Protein AF-A0A401GW29-F1 (afdb_monomer)

Solvent-accessible surface area (backbone atoms only — not comparable to full-atom values): 11203 Å² total; per-residue (Å²): 142,53,75,43,59,52,38,26,53,54,27,47,52,50,53,45,52,54,47,52,60,50,41,73,49,31,46,46,58,72,78,42,86,79,42,74,65,54,52,48,57,45,40,57,53,47,31,50,64,68,69,45,58,66,68,59,58,49,48,56,53,49,39,53,47,42,23,52,52,14,33,56,63,52,34,75,71,70,42,73,64,29,50,59,32,34,42,50,33,44,52,33,50,52,51,33,51,46,40,40,62,74,36,33,51,57,20,44,39,43,44,52,63,50,51,85,100,69,55,46,75,64,52,27,54,50,24,47,45,50,26,36,52,37,48,53,53,34,47,53,32,50,52,49,31,54,52,32,60,50,49,47,56,50,49,50,54,51,51,56,58,49,49,57,49,51,56,57,47,51,55,47,53,60,69,69,52,74,77,81,73,84,79,72,93,75,85,77,82,82,84,85,86,89,79,90,86,80,90,83,92,134

Mean predicted aligned error: 9.37 Å

Sequence (202 aa):
MGYRQAAVLAADCFCLGVLFICFNVDYRVLFTPLTDDVVRDGFEFYKTFYNAPSGIKALLHAVMGVGALGLLGKLGKWDESAMFFDGSSLVAWVCAIAVYLTVGVPATRTVADPVPDVDTRADQVEALRVLSAGNVIAVVLLGAILVLQAGEEYARRVEEGMRAKLEAESAKLEAEVPPAGGEGEEKADAPTEESAEDKKDK

Organism: NCBI:txid139825

pLDDT: mean 87.89, std 18.6, range [34.0, 98.69]

Structure (mmCIF, N/CA/C/O backbone):
data_AF-A0A401GW29-F1
#
_entry.id   AF-A0A401GW29-F1
#
loop_
_atom_site.group_PDB
_atom_site.id
_atom_site.type_symbol
_atom_site.label_atom_id
_atom_site.label_alt_id
_atom_site.label_comp_id
_atom_site.label_asym_id
_atom_site.label_entity_id
_atom_site.label_seq_id
_atom_site.pdbx_PDB_ins_code
_atom_site.Cartn_x
_atom_site.Cartn_y
_atom_site.Cartn_z
_atom_site.occupancy
_atom_site.B_iso_or_equiv
_atom_site.auth_seq_id
_atom_site.auth_comp_id
_atom_site.auth_asym_id
_atom_site.auth_atom_id
_atom_site.pdbx_PDB_model_num
ATOM 1 N N . MET A 1 1 ? -15.062 6.843 16.598 1.00 61.88 1 MET A N 1
ATOM 2 C CA . MET A 1 1 ? -13.996 7.368 15.716 1.00 61.88 1 MET A CA 1
ATOM 3 C C . MET A 1 1 ? -12.957 8.135 16.526 1.00 61.88 1 MET A C 1
ATOM 5 O O . MET A 1 1 ? -13.279 9.190 17.054 1.00 61.88 1 MET A O 1
ATOM 9 N N . GLY A 1 2 ? -11.733 7.616 16.656 1.00 84.69 2 GLY A N 1
ATOM 10 C CA . GLY A 1 2 ? -10.612 8.316 17.308 1.00 84.69 2 GLY A CA 1
ATOM 11 C C . GLY A 1 2 ? -9.429 8.520 16.356 1.00 84.69 2 GLY A C 1
ATOM 12 O O . GLY A 1 2 ? -9.340 7.835 15.338 1.00 84.69 2 GLY A O 1
ATOM 13 N N . TYR A 1 3 ? -8.490 9.411 16.702 1.00 89.25 3 TYR A N 1
ATOM 14 C CA . TYR A 1 3 ? -7.346 9.778 15.844 1.00 89.25 3 TYR A CA 1
ATOM 15 C C . TYR A 1 3 ? -6.543 8.580 15.302 1.00 89.25 3 TYR A C 1
ATOM 17 O O . TYR A 1 3 ? -6.064 8.625 14.174 1.00 89.25 3 TYR A O 1
ATOM 25 N N . ARG A 1 4 ? -6.442 7.485 16.071 1.00 91.75 4 ARG A N 1
ATOM 26 C CA . ARG A 1 4 ? -5.747 6.252 15.658 1.00 91.75 4 ARG A CA 1
ATOM 27 C C . ARG A 1 4 ? -6.410 5.585 14.446 1.00 91.75 4 ARG A C 1
ATOM 29 O O . ARG A 1 4 ? -5.721 5.228 13.503 1.00 91.75 4 ARG A O 1
ATOM 36 N N . GLN A 1 5 ? -7.741 5.484 14.435 1.00 92.81 5 GLN A N 1
ATOM 37 C CA . GLN A 1 5 ? -8.505 4.907 13.319 1.00 92.81 5 GLN A CA 1
ATOM 38 C C . GLN A 1 5 ? -8.439 5.802 12.073 1.00 92.81 5 GLN A C 1
ATOM 40 O O . GLN A 1 5 ? -8.297 5.301 10.963 1.00 92.81 5 GLN A O 1
ATOM 45 N N . ALA A 1 6 ? -8.456 7.128 12.255 1.00 94.06 6 ALA A N 1
ATOM 46 C CA . ALA A 1 6 ? -8.246 8.071 11.158 1.00 94.06 6 ALA A CA 1
ATOM 47 C C . ALA A 1 6 ? -6.845 7.930 10.531 1.00 94.06 6 ALA A C 1
ATOM 49 O O . ALA A 1 6 ? -6.725 7.976 9.311 1.00 94.06 6 ALA A O 1
ATOM 50 N N . ALA A 1 7 ? -5.802 7.702 11.341 1.00 95.69 7 ALA A N 1
ATOM 51 C CA . ALA A 1 7 ? -4.446 7.451 10.849 1.00 95.69 7 ALA A CA 1
ATOM 52 C C . ALA A 1 7 ? -4.342 6.149 10.032 1.00 95.69 7 ALA A C 1
ATOM 54 O O . ALA A 1 7 ? -3.725 6.161 8.970 1.00 95.69 7 ALA A O 1
ATOM 55 N N . VAL A 1 8 ? -4.989 5.063 10.483 1.00 96.50 8 VAL A N 1
ATOM 56 C CA . VAL A 1 8 ? -5.073 3.797 9.726 1.00 96.50 8 VAL A CA 1
ATOM 57 C C . VAL A 1 8 ? -5.769 4.018 8.385 1.00 96.50 8 VAL A C 1
ATOM 59 O O . VAL A 1 8 ? -5.171 3.762 7.347 1.00 96.50 8 VAL A O 1
ATOM 62 N N . LEU A 1 9 ? -6.993 4.558 8.392 1.00 96.94 9 LEU A N 1
ATOM 63 C CA . LEU A 1 9 ? -7.781 4.764 7.172 1.00 96.94 9 LEU A CA 1
ATOM 64 C C . LEU A 1 9 ? -7.096 5.718 6.181 1.00 96.94 9 LEU A C 1
ATOM 66 O O . LEU A 1 9 ? -7.136 5.480 4.979 1.00 96.94 9 LEU A O 1
ATOM 70 N N . ALA A 1 10 ? -6.445 6.783 6.659 1.00 97.44 10 ALA A N 1
ATOM 71 C CA . ALA A 1 10 ? -5.720 7.709 5.791 1.00 97.44 10 ALA A CA 1
ATOM 72 C C . ALA A 1 10 ? -4.483 7.059 5.147 1.00 97.44 10 ALA A C 1
ATOM 74 O O . ALA A 1 10 ? -4.244 7.254 3.955 1.00 97.44 10 ALA A O 1
ATOM 75 N N . ALA A 1 11 ? -3.712 6.279 5.913 1.00 98.06 11 ALA A N 1
ATOM 76 C CA . ALA A 1 11 ? -2.534 5.586 5.403 1.00 98.06 11 ALA A CA 1
ATOM 77 C C . ALA A 1 11 ? -2.898 4.458 4.425 1.00 98.06 11 ALA A C 1
ATOM 79 O O . ALA A 1 11 ? -2.266 4.332 3.375 1.00 98.06 11 ALA A O 1
ATOM 80 N N . ASP A 1 12 ? -3.929 3.678 4.746 1.00 98.06 12 ASP A N 1
ATOM 81 C CA . ASP A 1 12 ? -4.409 2.567 3.926 1.00 98.06 12 ASP A CA 1
ATOM 82 C C . ASP A 1 12 ? -4.989 3.058 2.589 1.00 98.06 12 ASP A C 1
ATOM 84 O O . ASP A 1 12 ? -4.506 2.663 1.527 1.00 98.06 12 ASP A O 1
ATOM 88 N N . CYS A 1 13 ? -5.896 4.045 2.617 1.00 98.12 13 CYS A N 1
ATOM 89 C CA . CYS A 1 13 ? -6.425 4.682 1.406 1.00 98.12 13 CYS A CA 1
ATOM 90 C C . CYS A 1 13 ? -5.331 5.334 0.544 1.00 98.12 13 CYS A C 1
ATOM 92 O O . CYS A 1 13 ? -5.424 5.305 -0.683 1.00 98.12 13 CYS A O 1
ATOM 94 N N . PHE A 1 14 ? -4.288 5.912 1.150 1.00 98.31 14 PHE A N 1
ATOM 95 C CA . PHE A 1 14 ? -3.147 6.450 0.404 1.00 98.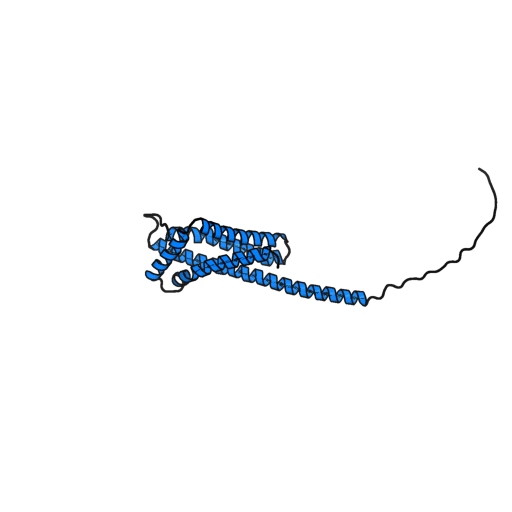31 14 PHE A CA 1
ATOM 96 C C . PHE A 1 14 ? -2.355 5.336 -0.298 1.00 98.31 14 PHE A C 1
ATOM 98 O O . PHE A 1 14 ? -2.061 5.451 -1.488 1.00 98.31 14 PHE A O 1
ATOM 105 N N . CYS A 1 15 ? -2.050 4.240 0.404 1.00 98.00 15 CYS A N 1
ATOM 106 C CA . CYS A 1 15 ? -1.332 3.101 -0.169 1.00 98.00 15 CYS A CA 1
ATOM 107 C C . CYS A 1 15 ? -2.147 2.419 -1.282 1.00 98.00 15 CYS A C 1
ATOM 109 O O . CYS A 1 15 ? -1.608 2.148 -2.354 1.00 98.00 15 CYS A O 1
ATOM 111 N N . LEU A 1 16 ? -3.456 2.233 -1.082 1.00 98.31 16 LEU A N 1
ATOM 112 C CA . LEU A 1 16 ? -4.383 1.769 -2.118 1.00 98.31 16 LEU A CA 1
ATOM 113 C C . LEU A 1 16 ? -4.451 2.727 -3.313 1.00 98.31 16 LEU A C 1
ATOM 115 O O . LEU A 1 16 ? -4.483 2.264 -4.448 1.00 98.31 16 LEU A O 1
ATOM 119 N N . GLY A 1 17 ? -4.410 4.043 -3.092 1.00 98.06 17 GLY A N 1
ATOM 120 C CA . GLY A 1 17 ? -4.340 5.038 -4.165 1.00 98.06 17 GLY A CA 1
ATOM 121 C C . GLY A 1 17 ? -3.073 4.907 -5.018 1.00 98.06 17 GLY A C 1
ATOM 122 O O . GLY A 1 17 ? -3.151 4.946 -6.245 1.00 98.06 17 GLY A O 1
ATOM 123 N N . VAL A 1 18 ? -1.914 4.680 -4.391 1.00 97.00 18 VAL A N 1
ATOM 124 C CA . VAL A 1 18 ? -0.649 4.413 -5.102 1.00 97.00 18 VAL A CA 1
ATOM 125 C C . VAL A 1 18 ? -0.730 3.102 -5.888 1.00 97.00 18 VAL A C 1
ATOM 127 O O . VAL A 1 18 ? -0.408 3.082 -7.075 1.00 97.00 18 VAL A O 1
ATOM 130 N N . LEU A 1 19 ? -1.221 2.023 -5.271 1.00 97.94 19 LEU A N 1
ATOM 131 C CA . LEU A 1 19 ? -1.386 0.731 -5.945 1.00 97.94 19 LEU A CA 1
ATOM 132 C C . LEU A 1 19 ? -2.425 0.778 -7.076 1.00 97.94 19 LEU A C 1
ATOM 134 O O . LEU A 1 19 ? -2.261 0.087 -8.075 1.00 97.94 19 LEU A O 1
ATOM 138 N N . PHE A 1 20 ? -3.457 1.619 -6.978 1.00 97.75 20 PHE A N 1
ATOM 139 C CA . PHE A 1 20 ? -4.424 1.837 -8.055 1.00 97.75 20 PHE A CA 1
ATOM 140 C C . PHE A 1 20 ? -3.787 2.519 -9.276 1.00 97.75 20 PHE A C 1
ATOM 142 O O . PHE A 1 20 ? -4.124 2.189 -10.415 1.00 97.75 20 PHE A O 1
ATOM 149 N N . ILE A 1 21 ? -2.813 3.414 -9.073 1.00 96.81 21 ILE A N 1
ATOM 150 C CA . ILE A 1 21 ? -2.015 3.973 -10.176 1.00 96.81 21 ILE A CA 1
ATOM 151 C C . ILE A 1 21 ? -1.195 2.855 -10.841 1.00 96.81 21 ILE A C 1
ATOM 153 O O . ILE A 1 21 ? -1.249 2.724 -12.062 1.00 96.81 21 ILE A O 1
ATOM 157 N N . CYS A 1 22 ? -0.523 1.995 -10.063 1.00 97.38 22 CYS A N 1
ATOM 158 C CA . CYS A 1 22 ? 0.177 0.813 -10.591 1.00 97.38 22 CYS A CA 1
ATOM 159 C C . CYS A 1 22 ? -0.762 -0.138 -11.352 1.00 97.38 22 CYS A C 1
ATOM 161 O O . CYS A 1 22 ? -0.424 -0.609 -12.439 1.00 97.38 22 CYS A O 1
ATOM 163 N N . PHE A 1 23 ? -1.983 -0.344 -10.847 1.00 97.56 23 PHE A N 1
ATOM 164 C CA . PHE A 1 23 ? -2.970 -1.256 -11.426 1.00 97.56 23 PHE A CA 1
ATOM 165 C C . PHE A 1 23 ? -3.342 -0.925 -12.880 1.00 97.56 23 PHE A C 1
ATOM 167 O O . PHE A 1 23 ? -3.625 -1.832 -13.658 1.00 97.56 23 PHE A O 1
ATOM 174 N N . ASN A 1 24 ? -3.276 0.348 -13.287 1.00 96.06 24 ASN A N 1
ATOM 175 C CA . ASN A 1 24 ? -3.526 0.755 -14.67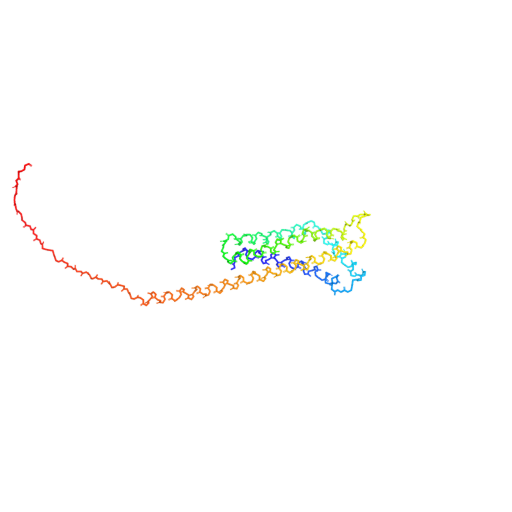8 1.00 96.06 24 ASN A CA 1
ATOM 176 C C . ASN A 1 24 ? -2.513 0.144 -15.671 1.00 96.06 24 ASN A C 1
ATOM 178 O O . ASN A 1 24 ? -2.844 -0.085 -16.835 1.00 96.06 24 ASN A O 1
ATOM 182 N N . VAL A 1 25 ? -1.295 -0.150 -15.208 1.00 96.81 25 VAL A N 1
ATOM 183 C CA . VAL A 1 25 ? -0.245 -0.841 -15.970 1.00 96.81 25 VAL A CA 1
ATOM 184 C C . VAL A 1 25 ? -0.295 -2.345 -15.701 1.00 96.81 25 VAL A C 1
ATOM 186 O O . VAL A 1 25 ? -0.352 -3.138 -16.643 1.00 96.81 25 VAL A O 1
ATOM 189 N N . ASP A 1 26 ? -0.360 -2.741 -14.427 1.00 98.12 26 ASP A N 1
ATOM 190 C CA . ASP A 1 26 ? -0.355 -4.145 -13.995 1.00 98.12 26 ASP A CA 1
ATOM 191 C C . ASP A 1 26 ? -1.512 -4.951 -14.598 1.00 98.12 26 ASP A C 1
ATOM 193 O O . ASP A 1 26 ? -1.338 -6.117 -14.952 1.00 98.12 26 ASP A O 1
ATOM 197 N N . TYR A 1 27 ? -2.680 -4.329 -14.792 1.00 97.88 27 TYR A N 1
ATOM 198 C CA . TYR A 1 27 ? -3.818 -4.978 -15.435 1.00 97.88 27 TYR A CA 1
ATOM 199 C C . TYR A 1 27 ? -3.480 -5.470 -16.850 1.00 97.88 27 TYR A C 1
ATOM 201 O O . TYR A 1 27 ? -3.825 -6.595 -17.215 1.00 97.88 27 TYR A O 1
ATOM 209 N N . ARG A 1 28 ? -2.759 -4.659 -17.640 1.00 97.94 28 ARG A N 1
ATOM 210 C CA . ARG A 1 28 ? -2.338 -5.031 -19.001 1.00 97.94 28 ARG A CA 1
ATOM 211 C C . ARG A 1 28 ? -1.301 -6.156 -18.966 1.00 97.94 28 ARG A C 1
ATOM 213 O O . ARG A 1 28 ? -1.405 -7.088 -19.759 1.00 97.94 28 ARG A O 1
ATOM 220 N N . VAL A 1 29 ? -0.360 -6.102 -18.023 1.00 98.06 29 VAL A N 1
ATOM 221 C CA . VAL A 1 29 ? 0.696 -7.116 -17.828 1.00 98.06 29 VAL A CA 1
ATOM 222 C C . VAL A 1 29 ? 0.133 -8.486 -17.422 1.00 98.06 29 VAL A C 1
ATOM 224 O O . VAL A 1 29 ? 0.659 -9.517 -17.846 1.00 98.06 29 VAL A O 1
ATOM 227 N N . LEU A 1 30 ? -0.915 -8.515 -16.592 1.00 97.94 30 LEU A N 1
ATOM 228 C CA . LEU A 1 30 ? -1.448 -9.747 -15.998 1.00 97.94 30 LEU A CA 1
ATOM 229 C C . LEU A 1 30 ? -2.648 -10.344 -16.740 1.00 97.94 30 LEU A C 1
ATOM 231 O O . LEU A 1 30 ? -2.739 -11.567 -16.849 1.00 97.94 30 LEU A O 1
ATOM 235 N N . PHE A 1 31 ? -3.578 -9.508 -17.211 1.00 97.75 31 PHE A N 1
ATOM 236 C CA . PHE A 1 31 ? -4.910 -9.942 -17.658 1.00 97.75 31 PHE A CA 1
ATOM 237 C C . PHE A 1 31 ? -5.183 -9.686 -19.147 1.00 97.75 31 PHE A C 1
ATOM 239 O O . PHE A 1 31 ? -6.289 -9.946 -19.621 1.00 97.75 31 PHE A O 1
ATOM 246 N N . THR A 1 32 ? -4.191 -9.209 -19.902 1.00 97.00 32 THR A N 1
ATOM 247 C CA . THR A 1 32 ? -4.278 -9.039 -21.362 1.00 97.00 32 THR A CA 1
ATOM 248 C C . THR A 1 32 ? -3.111 -9.749 -22.062 1.00 97.00 32 THR A C 1
ATOM 250 O O . THR A 1 32 ? -2.149 -10.128 -21.390 1.00 97.00 32 THR A O 1
ATOM 253 N N . PRO A 1 33 ? -3.164 -9.986 -23.388 1.00 97.38 33 PRO A N 1
ATOM 254 C CA . PRO A 1 33 ? -2.044 -10.579 -24.114 1.00 97.38 33 PRO A CA 1
ATOM 255 C C . PRO A 1 33 ? -0.759 -9.763 -23.928 1.00 97.38 33 PRO A C 1
ATOM 257 O O . PRO A 1 33 ? -0.721 -8.571 -24.229 1.00 97.38 33 PRO A O 1
ATOM 260 N N . LEU A 1 34 ? 0.297 -10.417 -23.440 1.00 96.81 34 LEU A N 1
ATOM 261 C CA . LEU A 1 34 ? 1.569 -9.771 -23.135 1.00 96.81 34 LEU A CA 1
ATOM 262 C C . LEU A 1 34 ? 2.350 -9.490 -24.427 1.00 96.81 34 LEU A C 1
ATOM 264 O O . LEU A 1 34 ? 3.068 -10.351 -24.930 1.00 96.81 34 LEU A O 1
ATOM 268 N N . THR A 1 35 ? 2.173 -8.289 -24.977 1.00 97.81 35 THR A N 1
ATOM 269 C CA . THR A 1 35 ? 2.895 -7.799 -26.159 1.00 97.81 35 THR A CA 1
ATOM 270 C C . THR A 1 35 ? 4.148 -7.010 -25.774 1.00 97.81 35 THR A C 1
ATOM 272 O O . THR A 1 35 ? 4.258 -6.505 -24.655 1.00 97.81 35 THR A O 1
ATOM 275 N N . ASP A 1 36 ? 5.073 -6.837 -26.723 1.00 97.25 36 ASP A N 1
ATOM 276 C CA . ASP A 1 36 ? 6.291 -6.038 -26.518 1.00 97.25 36 ASP A CA 1
ATOM 277 C C . ASP A 1 36 ? 5.991 -4.581 -26.122 1.00 97.25 36 ASP A C 1
ATOM 279 O O . ASP A 1 36 ? 6.717 -4.004 -25.311 1.00 97.25 36 ASP A O 1
ATOM 283 N N . ASP A 1 37 ? 4.892 -4.007 -26.627 1.00 97.50 37 ASP A N 1
ATOM 284 C CA . ASP A 1 37 ? 4.398 -2.692 -26.202 1.00 97.50 37 ASP A CA 1
ATOM 285 C C . ASP A 1 37 ? 4.003 -2.681 -24.719 1.00 97.50 37 ASP A C 1
ATOM 287 O O . ASP A 1 37 ? 4.441 -1.805 -23.982 1.00 97.50 37 ASP A O 1
ATOM 291 N N . VAL A 1 38 ? 3.229 -3.671 -24.251 1.00 97.88 38 VAL A N 1
ATOM 292 C CA . VAL A 1 38 ? 2.834 -3.781 -22.831 1.00 97.88 38 VAL A CA 1
ATOM 293 C C . VAL A 1 38 ? 4.064 -3.941 -21.931 1.00 97.88 38 VAL A C 1
ATOM 295 O O . VAL A 1 38 ? 4.133 -3.328 -20.866 1.00 97.88 38 VAL A O 1
ATOM 298 N N . VAL A 1 39 ? 5.056 -4.723 -22.368 1.00 98.06 39 VAL A N 1
ATOM 299 C CA . VAL A 1 39 ? 6.331 -4.887 -21.656 1.00 98.06 39 VAL A CA 1
ATOM 300 C C . VAL A 1 39 ? 7.114 -3.572 -21.598 1.00 98.06 39 VAL A C 1
ATOM 302 O O . VAL A 1 39 ? 7.609 -3.212 -20.529 1.00 98.06 39 VAL A O 1
ATOM 305 N N . ARG A 1 40 ? 7.232 -2.839 -22.716 1.00 97.56 40 ARG A N 1
ATOM 306 C CA . ARG A 1 40 ? 7.912 -1.532 -22.759 1.00 97.5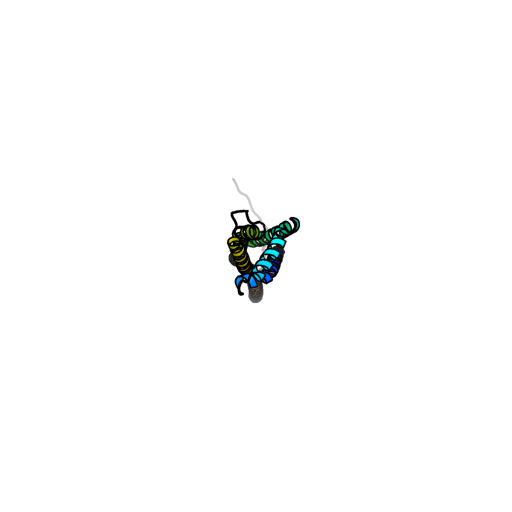6 40 ARG A CA 1
ATOM 307 C C . ARG A 1 40 ? 7.226 -0.536 -21.826 1.00 97.56 40 ARG A C 1
ATOM 309 O O . ARG A 1 40 ? 7.904 0.031 -20.971 1.00 97.56 40 ARG A O 1
ATOM 316 N N . ASP A 1 41 ? 5.911 -0.370 -21.964 1.00 97.00 41 ASP A N 1
ATOM 317 C CA . ASP A 1 41 ? 5.109 0.554 -21.156 1.00 97.00 41 ASP A CA 1
ATOM 318 C C . ASP A 1 41 ? 5.297 0.256 -19.650 1.00 97.00 41 ASP A C 1
ATOM 320 O O . ASP A 1 41 ? 5.519 1.165 -18.847 1.00 97.00 41 ASP A O 1
ATOM 324 N N . GLY A 1 42 ? 5.297 -1.029 -19.269 1.00 97.25 42 GLY A N 1
ATOM 325 C CA . GLY A 1 42 ? 5.558 -1.472 -17.897 1.00 97.25 42 GLY A CA 1
ATOM 326 C C . GLY A 1 42 ? 6.969 -1.152 -17.397 1.00 97.25 42 GLY A C 1
ATOM 327 O O . GLY A 1 42 ? 7.136 -0.679 -16.271 1.00 97.25 42 GLY A O 1
ATOM 328 N N . PHE A 1 43 ? 7.995 -1.356 -18.226 1.00 97.75 43 PHE A N 1
ATOM 329 C CA . PHE A 1 43 ? 9.381 -1.051 -17.857 1.00 97.75 43 PHE A CA 1
ATOM 330 C C . PHE A 1 43 ? 9.607 0.456 -17.681 1.00 97.75 43 PHE A C 1
ATOM 332 O O . PHE A 1 43 ? 10.292 0.858 -16.741 1.00 97.75 43 PHE A O 1
ATOM 339 N N . GLU A 1 44 ? 9.039 1.297 -18.548 1.00 96.50 44 GLU A N 1
ATOM 340 C CA . GLU A 1 44 ? 9.136 2.761 -18.447 1.00 96.50 44 GLU A CA 1
ATOM 341 C C . GLU A 1 44 ? 8.427 3.291 -17.190 1.00 96.50 44 GLU A C 1
ATOM 343 O O . GLU A 1 44 ? 8.986 4.112 -16.449 1.00 96.50 44 GLU A O 1
ATOM 348 N N . PHE A 1 45 ? 7.243 2.755 -16.885 1.00 96.94 45 PHE A N 1
ATOM 349 C CA . PHE A 1 45 ? 6.495 3.081 -15.673 1.00 96.94 45 PHE A CA 1
ATOM 350 C C . PHE A 1 45 ? 7.286 2.741 -14.399 1.00 96.94 45 PHE A C 1
ATOM 352 O O . PHE A 1 45 ? 7.538 3.618 -13.567 1.00 96.94 45 PHE A O 1
ATOM 359 N N . TYR A 1 46 ? 7.762 1.500 -14.256 1.00 96.88 46 TYR A N 1
ATOM 360 C CA . TYR A 1 46 ? 8.477 1.090 -13.043 1.00 96.88 46 TYR A CA 1
ATOM 361 C C . TYR A 1 46 ? 9.877 1.699 -12.916 1.00 96.88 46 TYR A C 1
ATOM 363 O O . TYR A 1 46 ? 10.297 2.024 -11.802 1.00 96.88 46 TYR A O 1
ATOM 371 N N . LYS A 1 47 ? 10.563 1.991 -14.030 1.00 96.06 47 LYS A N 1
ATOM 372 C CA . LYS A 1 47 ? 11.788 2.812 -14.017 1.00 96.06 47 LYS A CA 1
ATOM 373 C C . LYS A 1 47 ? 11.541 4.217 -13.486 1.00 96.06 47 LYS A C 1
ATOM 375 O O . LYS A 1 47 ? 12.408 4.747 -12.795 1.00 96.06 47 LYS A O 1
ATOM 380 N N . THR A 1 48 ? 10.377 4.806 -13.748 1.00 93.62 48 THR A N 1
ATOM 381 C CA . THR A 1 48 ? 10.019 6.125 -13.205 1.00 93.62 48 THR A CA 1
ATOM 382 C C . THR A 1 48 ? 9.896 6.078 -11.677 1.00 93.62 48 THR A C 1
ATOM 384 O O . THR A 1 48 ? 10.484 6.911 -10.988 1.00 93.62 48 THR A O 1
ATOM 387 N N . PHE A 1 49 ? 9.238 5.055 -11.118 1.00 88.81 49 PHE A N 1
ATOM 388 C CA . PHE A 1 49 ? 9.168 4.851 -9.662 1.00 88.81 49 PHE A CA 1
ATOM 389 C C . PHE A 1 49 ? 10.538 4.542 -9.031 1.00 88.81 49 PHE A C 1
ATOM 391 O O . PHE A 1 49 ? 10.900 5.130 -8.001 1.00 88.81 49 PHE A O 1
ATOM 398 N N . TYR A 1 50 ? 11.336 3.671 -9.656 1.00 94.38 50 TYR A N 1
ATOM 399 C CA . TYR A 1 50 ? 12.676 3.317 -9.175 1.00 94.38 50 TYR A CA 1
ATOM 400 C C . TYR A 1 50 ? 13.621 4.523 -9.153 1.00 94.38 50 TYR A C 1
ATOM 402 O O . TYR A 1 50 ? 14.291 4.753 -8.148 1.00 94.38 50 TYR A O 1
ATOM 410 N N . ASN A 1 51 ? 13.597 5.367 -10.186 1.00 95.25 51 ASN A N 1
ATOM 411 C CA . ASN A 1 51 ? 14.459 6.549 -10.289 1.00 95.25 51 ASN A CA 1
ATOM 412 C C . ASN A 1 51 ? 13.885 7.816 -9.622 1.00 95.25 51 ASN A C 1
ATOM 414 O O . ASN A 1 51 ? 14.559 8.843 -9.575 1.00 95.25 51 ASN A O 1
ATOM 418 N N . ALA A 1 52 ? 12.668 7.762 -9.065 1.00 93.75 52 ALA A N 1
ATOM 419 C CA . ALA A 1 52 ? 12.063 8.892 -8.358 1.00 93.75 52 ALA A CA 1
ATOM 420 C C . ALA A 1 52 ? 12.958 9.417 -7.206 1.00 93.75 52 ALA A C 1
ATOM 422 O O . ALA A 1 52 ? 13.568 8.601 -6.502 1.00 93.75 52 ALA A O 1
ATOM 423 N N . PRO A 1 53 ? 12.993 10.740 -6.937 1.00 95.75 53 PRO A N 1
ATOM 424 C CA . PRO A 1 53 ? 13.774 11.316 -5.843 1.00 95.75 53 PRO A CA 1
ATOM 425 C C . PRO A 1 53 ? 13.535 10.627 -4.494 1.00 95.75 53 PRO A C 1
ATOM 427 O O . PRO A 1 53 ? 12.411 10.235 -4.167 1.00 95.75 53 PRO A O 1
ATOM 430 N N . SER A 1 54 ? 14.585 10.523 -3.675 1.00 93.38 54 SER A N 1
ATOM 431 C CA . SER A 1 54 ? 14.546 9.830 -2.376 1.00 93.38 54 SER A CA 1
ATOM 432 C C . SER A 1 54 ? 13.461 10.359 -1.432 1.00 93.38 54 SER A C 1
ATOM 434 O O . SER A 1 54 ? 12.885 9.574 -0.685 1.00 93.38 54 SER A O 1
ATOM 436 N N . GLY A 1 55 ? 13.109 11.647 -1.517 1.00 95.19 55 GLY A N 1
ATOM 437 C CA . GLY A 1 55 ? 11.999 12.240 -0.763 1.00 95.19 55 GLY A CA 1
ATOM 438 C C . GLY A 1 55 ? 10.635 11.591 -1.040 1.00 95.19 55 GLY A C 1
ATOM 439 O O . GLY A 1 55 ? 9.856 11.409 -0.109 1.00 95.19 55 GLY A O 1
ATOM 440 N N . ILE A 1 56 ? 10.361 11.161 -2.280 1.00 93.56 56 ILE A N 1
ATOM 441 C CA . ILE A 1 56 ? 9.115 10.449 -2.622 1.00 93.56 56 ILE A CA 1
ATOM 442 C C . ILE A 1 56 ? 9.120 9.060 -1.979 1.00 93.56 56 ILE A C 1
ATOM 444 O O . ILE A 1 56 ? 8.149 8.668 -1.339 1.00 93.56 56 ILE A O 1
ATOM 448 N N . LYS A 1 57 ? 10.243 8.336 -2.071 1.00 92.62 57 LYS A N 1
ATOM 449 C CA . LYS A 1 57 ? 10.407 7.027 -1.421 1.00 92.62 57 LYS A CA 1
ATOM 450 C C . LYS A 1 57 ? 10.252 7.137 0.099 1.00 92.62 57 LYS A C 1
ATOM 452 O O . LYS A 1 57 ? 9.538 6.331 0.690 1.00 92.62 57 LYS A O 1
ATOM 457 N N . ALA A 1 58 ? 10.864 8.146 0.718 1.00 95.50 58 ALA A N 1
ATOM 458 C CA . ALA A 1 58 ? 10.751 8.411 2.149 1.00 95.50 58 ALA A CA 1
ATOM 459 C C . ALA A 1 58 ? 9.307 8.732 2.568 1.00 95.50 58 ALA A C 1
ATOM 461 O O . ALA A 1 58 ? 8.847 8.201 3.575 1.00 95.50 58 ALA A O 1
ATOM 462 N N . LEU A 1 59 ? 8.571 9.525 1.778 1.00 95.88 59 LEU A N 1
ATOM 463 C CA . LEU A 1 59 ? 7.153 9.809 2.015 1.00 95.88 59 LEU A CA 1
ATOM 464 C C . LEU A 1 59 ? 6.300 8.532 2.000 1.00 95.88 59 LEU A C 1
ATOM 466 O O . LEU A 1 59 ? 5.526 8.320 2.929 1.00 95.88 59 LEU A O 1
ATOM 470 N N . LEU A 1 60 ? 6.467 7.666 0.991 1.00 94.19 60 LEU A N 1
ATOM 471 C CA . LEU A 1 60 ? 5.736 6.393 0.903 1.00 94.19 60 LEU A CA 1
ATOM 472 C C . LEU A 1 60 ? 5.960 5.536 2.162 1.00 94.19 60 LEU A C 1
ATOM 474 O O . LEU A 1 60 ? 5.000 5.127 2.813 1.00 94.19 60 LEU A O 1
ATOM 478 N N . HIS A 1 61 ? 7.221 5.346 2.564 1.00 95.69 61 HIS A N 1
ATOM 479 C CA . HIS A 1 61 ? 7.565 4.572 3.762 1.00 95.69 61 HIS A CA 1
ATOM 480 C C . HIS A 1 61 ? 7.080 5.236 5.061 1.00 95.69 61 HIS A C 1
ATOM 482 O O . HIS A 1 61 ? 6.676 4.539 5.990 1.00 95.69 61 HIS A O 1
ATOM 488 N N . ALA A 1 62 ? 7.076 6.571 5.138 1.00 97.44 62 ALA A N 1
ATOM 489 C CA . ALA A 1 62 ? 6.551 7.296 6.292 1.00 97.44 62 ALA A CA 1
ATOM 490 C C . ALA A 1 62 ? 5.040 7.074 6.457 1.00 97.44 62 ALA A C 1
ATOM 492 O O . ALA A 1 62 ? 4.588 6.795 7.567 1.00 97.44 62 ALA A O 1
ATOM 493 N N . VAL A 1 63 ? 4.263 7.116 5.367 1.00 97.81 63 VAL A N 1
ATOM 494 C CA . VAL A 1 63 ? 2.822 6.812 5.413 1.00 97.81 63 VAL A CA 1
ATOM 495 C C . VAL A 1 63 ? 2.580 5.342 5.775 1.00 97.81 63 VAL A C 1
ATOM 497 O O . VAL A 1 63 ? 1.731 5.060 6.621 1.00 97.81 63 VAL A O 1
ATOM 500 N N . MET A 1 64 ? 3.382 4.409 5.246 1.00 96.56 64 MET A N 1
ATOM 501 C CA . MET A 1 64 ? 3.328 2.999 5.660 1.00 96.56 64 MET A CA 1
ATOM 502 C C . MET A 1 64 ? 3.618 2.819 7.166 1.00 96.56 64 MET A C 1
ATOM 504 O O . MET A 1 64 ? 2.974 2.015 7.844 1.00 96.56 64 MET A O 1
ATOM 508 N N . GLY A 1 65 ? 4.547 3.605 7.718 1.00 96.88 65 GLY A N 1
ATOM 509 C CA . GLY A 1 65 ? 4.822 3.658 9.155 1.00 96.88 65 GLY A CA 1
ATOM 510 C C . GLY A 1 65 ? 3.647 4.204 9.975 1.00 96.88 65 GLY A C 1
ATOM 511 O O . GLY A 1 65 ? 3.326 3.647 11.024 1.00 96.88 65 GLY A O 1
ATOM 512 N N . VAL A 1 66 ? 2.960 5.244 9.489 1.00 97.25 66 VAL A N 1
ATOM 513 C CA . VAL A 1 66 ? 1.759 5.806 10.139 1.00 97.25 66 VAL A CA 1
ATOM 514 C C . VAL A 1 66 ? 0.629 4.776 10.219 1.00 97.25 66 VAL A C 1
ATOM 516 O O . VAL A 1 66 ? 0.016 4.652 11.279 1.00 97.25 66 VAL A O 1
ATOM 519 N N . GLY A 1 67 ? 0.385 3.999 9.158 1.00 96.12 67 GLY A N 1
ATOM 520 C CA . GLY A 1 67 ? -0.622 2.929 9.174 1.00 96.12 67 GLY A CA 1
ATOM 521 C C . GLY A 1 67 ? -0.306 1.836 10.201 1.00 96.12 67 GLY A C 1
ATOM 522 O O . GLY A 1 67 ? -1.153 1.508 11.035 1.00 96.12 67 GLY A O 1
ATOM 523 N N . ALA A 1 68 ? 0.944 1.358 10.230 1.00 95.69 68 ALA A N 1
ATOM 524 C CA . ALA A 1 68 ? 1.405 0.369 11.210 1.00 95.69 68 ALA A CA 1
ATOM 525 C C . ALA A 1 68 ? 1.278 0.870 12.663 1.00 95.69 68 ALA A C 1
ATOM 527 O O . ALA A 1 68 ? 0.748 0.166 13.523 1.00 95.69 68 ALA A O 1
ATOM 528 N N . LEU A 1 69 ? 1.725 2.101 12.942 1.00 95.81 69 LEU A N 1
ATOM 529 C CA . LEU A 1 69 ? 1.617 2.719 14.269 1.00 95.81 69 LEU A CA 1
ATOM 530 C C . LEU A 1 69 ? 0.160 2.989 14.669 1.00 95.81 69 LEU A C 1
ATOM 532 O O . LEU A 1 69 ? -0.178 2.883 15.848 1.00 95.81 69 LEU A O 1
ATOM 536 N N . GLY A 1 70 ? -0.709 3.300 13.703 1.00 94.94 70 GLY A N 1
ATOM 537 C CA . GLY A 1 70 ? -2.150 3.411 13.906 1.00 94.94 70 GLY A CA 1
ATOM 538 C C . GLY A 1 70 ? -2.751 2.099 14.412 1.00 94.94 70 GLY A C 1
ATOM 539 O O . GLY A 1 70 ? -3.372 2.094 15.475 1.00 94.94 70 GLY A O 1
ATOM 540 N N . LEU A 1 71 ? -2.500 0.991 13.705 1.00 94.69 71 LEU A N 1
ATOM 541 C CA . LEU A 1 71 ? -2.995 -0.348 14.055 1.00 94.69 71 LEU A CA 1
ATOM 542 C C . LEU A 1 71 ? -2.458 -0.826 15.412 1.00 94.69 71 LEU A C 1
ATOM 544 O O . LEU A 1 71 ? -3.243 -1.183 16.291 1.00 94.69 71 LEU A O 1
ATOM 548 N N . LEU A 1 72 ? -1.141 -0.734 15.639 1.00 93.94 72 LEU A N 1
ATOM 549 C CA . LEU A 1 72 ? -0.519 -1.040 16.938 1.00 93.94 72 LEU A CA 1
ATOM 550 C C . LEU A 1 72 ? -1.117 -0.195 18.072 1.00 93.94 72 LEU A C 1
ATOM 552 O O . LEU A 1 72 ? -1.391 -0.695 19.164 1.00 93.94 72 LEU A O 1
ATOM 556 N N . GLY A 1 73 ? -1.366 1.088 17.805 1.00 92.38 73 GLY A N 1
ATOM 557 C CA . GLY A 1 73 ? -1.998 1.993 18.751 1.00 92.38 73 GLY A CA 1
ATOM 558 C C . GLY A 1 73 ? -3.436 1.602 19.096 1.00 92.38 73 GLY A C 1
ATOM 559 O O . GLY A 1 73 ? -3.876 1.885 20.211 1.00 92.38 73 GLY A O 1
ATOM 560 N N . LYS A 1 74 ? -4.199 0.992 18.184 1.00 90.50 74 LYS A N 1
ATOM 561 C CA . LYS A 1 74 ? -5.560 0.518 18.486 1.00 90.50 74 LYS A CA 1
ATOM 562 C C . LYS A 1 74 ? -5.541 -0.800 19.264 1.00 90.50 74 LYS A C 1
ATOM 564 O O . LYS A 1 74 ? -6.221 -0.894 20.285 1.00 90.50 74 LYS A O 1
ATOM 569 N N . LEU A 1 75 ? -4.674 -1.736 18.867 1.00 88.69 75 LEU A N 1
ATOM 570 C CA . LEU A 1 75 ? -4.536 -3.061 19.484 1.00 88.69 75 LEU A CA 1
ATOM 571 C C . LEU A 1 75 ? -4.220 -3.007 20.991 1.00 88.69 75 LEU A C 1
ATOM 573 O O . LEU A 1 75 ? -4.625 -3.890 21.740 1.00 88.69 75 LEU A O 1
ATOM 577 N N . GLY A 1 76 ? -3.573 -1.936 21.465 1.00 83.25 76 GLY A N 1
ATOM 578 C CA . GLY A 1 76 ? -3.223 -1.738 22.878 1.00 83.25 76 GLY A CA 1
ATOM 579 C C . GLY A 1 76 ? -4.386 -1.711 23.886 1.00 83.25 76 GLY A C 1
ATOM 580 O O . GLY A 1 76 ? -4.118 -1.641 25.083 1.00 83.25 76 GLY A O 1
ATOM 581 N N . LYS A 1 77 ? -5.653 -1.765 23.450 1.00 77.94 77 LYS A N 1
ATOM 582 C CA . LYS A 1 77 ? -6.802 -1.999 24.342 1.00 77.94 77 LYS A CA 1
ATOM 583 C C . LYS A 1 77 ? -6.986 -3.462 24.758 1.00 77.94 77 LYS A C 1
ATOM 585 O O . LYS A 1 77 ? -7.542 -3.687 25.826 1.00 77.94 77 LYS A O 1
ATOM 590 N N . TRP A 1 78 ? -6.545 -4.421 23.936 1.00 83.75 78 TRP A N 1
ATOM 591 C CA . TRP A 1 78 ? -6.712 -5.868 24.156 1.00 83.75 78 TRP A CA 1
ATOM 592 C C . TRP A 1 78 ? -8.158 -6.347 24.404 1.00 83.75 78 TRP A C 1
ATOM 594 O O . TRP A 1 78 ? -8.361 -7.441 24.926 1.00 83.75 78 TRP A O 1
ATOM 604 N N . ASP A 1 79 ? -9.164 -5.557 24.014 1.00 86.75 79 ASP A N 1
ATOM 605 C CA . ASP A 1 79 ? -10.555 -6.013 23.989 1.00 86.75 79 ASP A CA 1
ATOM 606 C C . ASP A 1 79 ? -10.815 -6.942 22.786 1.00 86.75 79 ASP A C 1
ATOM 608 O O . ASP A 1 79 ? -10.026 -7.016 21.840 1.00 86.75 79 ASP A O 1
ATOM 612 N N . GLU A 1 80 ? -11.909 -7.702 22.843 1.00 86.69 80 GLU A N 1
ATOM 613 C CA . GLU A 1 80 ? -12.234 -8.732 21.846 1.00 86.69 80 GLU A CA 1
ATOM 614 C C . GLU A 1 80 ? -12.382 -8.140 20.430 1.00 86.69 80 GLU A C 1
ATOM 616 O O . GLU A 1 80 ? -11.896 -8.712 19.452 1.00 86.69 80 GLU A O 1
ATOM 621 N N . SER A 1 81 ? -12.947 -6.933 20.335 1.00 85.81 81 SER A N 1
ATOM 622 C CA . SER A 1 81 ? -13.082 -6.173 19.089 1.00 85.81 81 SER A CA 1
ATOM 623 C C . SER A 1 81 ? -11.715 -5.777 18.513 1.00 85.81 81 SER A C 1
ATOM 625 O O . SER A 1 81 ? -11.426 -6.062 17.349 1.00 85.81 81 SER A O 1
ATOM 627 N N . ALA A 1 82 ? -10.818 -5.214 19.330 1.00 86.38 82 ALA A N 1
ATOM 628 C CA . ALA A 1 82 ? -9.453 -4.890 18.924 1.00 86.38 82 ALA A CA 1
ATOM 629 C C . ALA A 1 82 ? -8.667 -6.143 18.497 1.00 86.38 82 ALA A C 1
ATOM 631 O O . ALA A 1 82 ? -7.929 -6.099 17.514 1.00 86.38 82 ALA A O 1
ATOM 632 N N . MET A 1 83 ? -8.841 -7.278 19.175 1.00 89.56 83 MET A N 1
ATOM 633 C CA . MET A 1 83 ? -8.174 -8.527 18.793 1.00 89.56 83 MET A CA 1
ATOM 634 C C . MET A 1 83 ? -8.657 -9.059 17.438 1.00 89.56 83 MET A C 1
ATOM 636 O O . MET A 1 83 ? -7.827 -9.428 16.605 1.00 89.56 83 MET A O 1
ATOM 640 N N . PHE A 1 84 ? -9.968 -9.068 17.177 1.00 91.88 84 PHE A N 1
ATOM 641 C CA . PHE A 1 84 ? -10.504 -9.594 15.919 1.00 91.88 84 PHE A CA 1
ATOM 642 C C . PHE A 1 84 ? -10.375 -8.625 14.739 1.00 91.88 84 PHE A C 1
ATOM 644 O O . PHE A 1 84 ? -9.953 -9.055 13.665 1.00 91.88 84 PHE A O 1
ATOM 651 N N . PHE A 1 85 ? -10.689 -7.338 14.902 1.00 94.25 85 PHE A N 1
ATOM 652 C CA . PHE A 1 85 ? -10.643 -6.371 13.801 1.00 94.25 85 PHE A CA 1
ATOM 653 C C . PHE A 1 85 ? -9.246 -5.773 13.612 1.00 94.25 85 PHE A C 1
ATOM 655 O O . PHE A 1 85 ? -8.671 -5.899 12.527 1.00 94.25 85 PHE A O 1
ATOM 662 N N . ASP A 1 86 ? -8.661 -5.168 14.650 1.00 94.31 86 ASP A N 1
ATOM 663 C CA . ASP A 1 86 ? -7.343 -4.525 14.549 1.00 94.31 86 ASP A CA 1
ATOM 664 C C . ASP A 1 86 ? -6.190 -5.533 14.517 1.00 94.31 86 ASP A C 1
ATOM 666 O O . ASP A 1 86 ? -5.226 -5.322 13.783 1.00 94.31 86 ASP A O 1
ATOM 670 N N . GLY A 1 87 ? -6.299 -6.657 15.231 1.00 94.06 87 GLY A N 1
ATOM 671 C CA . GLY A 1 87 ? -5.319 -7.745 15.182 1.00 94.06 87 GLY A CA 1
ATOM 672 C C . GLY A 1 87 ? -5.233 -8.377 13.791 1.00 94.06 87 GLY A C 1
ATOM 673 O O . GLY A 1 87 ? -4.147 -8.454 13.215 1.00 94.06 87 GLY A O 1
ATOM 674 N N . SER A 1 88 ? -6.375 -8.738 13.195 1.00 95.56 88 SER A N 1
ATOM 675 C CA . SER A 1 88 ? -6.422 -9.241 11.810 1.00 95.56 88 SER A CA 1
ATOM 676 C C . SER A 1 88 ? -5.958 -8.189 10.799 1.00 95.56 88 SER A C 1
ATOM 678 O O . SER A 1 88 ? -5.224 -8.518 9.867 1.00 95.56 88 SER A O 1
ATOM 680 N N . SER A 1 89 ? -6.320 -6.915 11.008 1.00 97.06 89 SER A N 1
ATOM 681 C CA . SER A 1 89 ? -5.847 -5.806 10.168 1.00 97.06 89 SER A CA 1
ATOM 682 C C . SER A 1 89 ? -4.322 -5.657 10.234 1.00 97.06 89 SER A C 1
ATOM 684 O O . SER A 1 89 ? -3.675 -5.468 9.208 1.00 97.06 89 SER A O 1
ATOM 686 N N . LEU A 1 90 ? -3.724 -5.794 11.423 1.00 96.50 90 LEU A N 1
ATOM 687 C CA . LEU A 1 90 ? -2.275 -5.746 11.616 1.00 96.50 90 LEU A CA 1
ATOM 688 C C . LEU A 1 90 ? -1.565 -6.922 10.935 1.00 96.50 90 LEU A C 1
ATOM 690 O O . LEU A 1 90 ? -0.526 -6.710 10.312 1.00 96.50 90 LEU A O 1
ATOM 694 N N . VAL A 1 91 ? -2.125 -8.136 10.988 1.00 97.25 91 VAL A N 1
ATOM 695 C CA . VAL A 1 91 ? -1.580 -9.287 10.246 1.00 97.25 91 VAL A CA 1
ATOM 696 C C . VAL A 1 91 ? -1.624 -9.024 8.739 1.00 97.25 91 VAL A C 1
ATOM 698 O O . VAL A 1 91 ? -0.600 -9.175 8.076 1.00 97.25 91 VAL A O 1
ATOM 701 N N . ALA A 1 92 ? -2.754 -8.556 8.200 1.00 98.25 92 ALA A N 1
ATOM 702 C CA . ALA A 1 92 ? -2.873 -8.204 6.783 1.00 98.25 92 ALA A CA 1
ATOM 703 C C . ALA A 1 92 ? -1.871 -7.107 6.367 1.00 98.25 92 ALA A C 1
ATOM 705 O O . ALA A 1 92 ? -1.234 -7.221 5.318 1.00 98.25 92 ALA A O 1
ATOM 706 N N . TRP A 1 93 ? -1.659 -6.095 7.217 1.00 98.31 93 TRP A N 1
ATOM 707 C CA . TRP A 1 93 ? -0.690 -5.018 6.991 1.00 98.31 93 TRP A CA 1
ATOM 708 C C . TRP A 1 93 ? 0.755 -5.533 6.984 1.00 98.31 93 TRP A C 1
ATOM 710 O O . TRP A 1 93 ? 1.541 -5.186 6.102 1.00 98.31 93 TRP A O 1
ATOM 720 N N . VAL A 1 94 ? 1.111 -6.414 7.926 1.00 98.06 94 VAL A N 1
ATOM 721 C CA . VAL A 1 94 ? 2.429 -7.071 7.968 1.00 98.06 94 VAL A CA 1
ATOM 722 C C . VAL A 1 94 ? 2.636 -7.962 6.742 1.00 98.06 94 VAL A C 1
ATOM 724 O O . VAL A 1 94 ? 3.716 -7.932 6.155 1.00 98.06 94 VAL A O 1
ATOM 727 N N . CYS A 1 95 ? 1.614 -8.694 6.290 1.00 98.38 95 CYS A N 1
ATOM 728 C CA . CYS A 1 95 ? 1.671 -9.458 5.042 1.00 98.38 95 CYS A CA 1
ATOM 729 C C . CYS A 1 95 ? 1.868 -8.551 3.815 1.00 98.38 95 CYS A C 1
ATOM 731 O O . CYS A 1 95 ? 2.675 -8.884 2.948 1.00 98.38 95 CYS A O 1
ATOM 733 N N . ALA A 1 96 ? 1.206 -7.392 3.750 1.00 98.44 96 ALA A N 1
ATOM 734 C CA . ALA A 1 96 ? 1.380 -6.433 2.658 1.00 98.44 96 ALA A CA 1
ATOM 735 C C . ALA A 1 96 ? 2.799 -5.832 2.646 1.00 98.44 96 ALA A C 1
ATOM 737 O O . ALA A 1 96 ? 3.429 -5.757 1.590 1.00 98.44 96 ALA A O 1
ATOM 738 N N . ILE A 1 97 ? 3.350 -5.491 3.820 1.00 97.88 97 ILE A N 1
ATOM 739 C CA . ILE A 1 97 ? 4.758 -5.083 3.970 1.00 97.88 97 ILE A CA 1
ATOM 740 C C . ILE A 1 97 ? 5.706 -6.211 3.546 1.00 97.88 97 ILE A C 1
ATOM 742 O O . ILE A 1 97 ? 6.689 -5.946 2.857 1.00 97.88 97 ILE A O 1
ATOM 746 N N . ALA A 1 98 ? 5.425 -7.462 3.920 1.00 98.19 98 ALA A N 1
ATOM 747 C CA . ALA A 1 98 ? 6.252 -8.600 3.533 1.00 98.19 98 ALA A CA 1
ATOM 748 C C . ALA A 1 98 ? 6.295 -8.757 2.006 1.00 98.19 98 ALA A C 1
ATOM 750 O O . ALA A 1 98 ? 7.387 -8.795 1.448 1.00 98.19 98 ALA A O 1
ATOM 751 N N . VAL A 1 99 ? 5.141 -8.745 1.325 1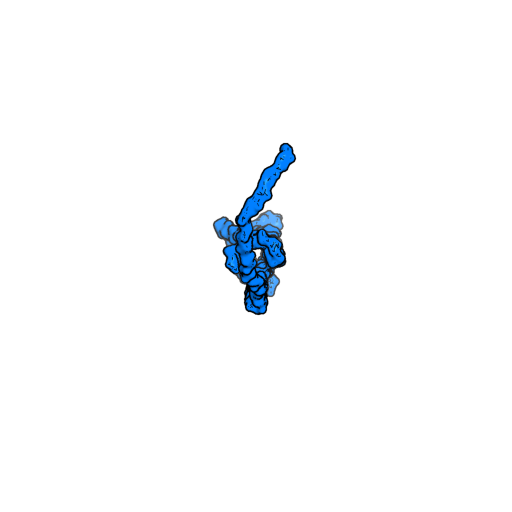.00 98.38 99 VAL A N 1
ATOM 752 C CA . VAL A 1 99 ? 5.058 -8.778 -0.150 1.00 98.38 99 VAL A CA 1
ATOM 753 C C . VAL A 1 99 ? 5.800 -7.593 -0.776 1.00 98.38 99 VAL A C 1
ATOM 755 O O . VAL A 1 99 ? 6.568 -7.778 -1.720 1.00 98.38 99 VAL A O 1
ATOM 758 N N . TYR A 1 100 ? 5.650 -6.383 -0.232 1.00 97.44 100 TYR A N 1
ATOM 759 C CA . TYR A 1 100 ? 6.394 -5.215 -0.706 1.00 97.44 100 TYR A CA 1
ATOM 760 C C . TYR A 1 100 ? 7.918 -5.415 -0.617 1.00 97.44 100 TYR A C 1
ATOM 762 O O . TYR A 1 100 ? 8.625 -5.180 -1.596 1.00 97.44 100 TYR A O 1
ATOM 770 N N . LEU A 1 101 ? 8.430 -5.881 0.525 1.00 97.44 101 LEU A N 1
ATOM 771 C CA . LEU A 1 101 ? 9.870 -6.026 0.760 1.00 97.44 101 LEU A CA 1
ATOM 772 C C . LEU A 1 101 ? 10.493 -7.225 0.029 1.00 97.44 101 LEU A C 1
ATOM 774 O O . LEU A 1 101 ? 11.614 -7.106 -0.462 1.00 97.44 101 LEU A O 1
ATOM 778 N N . THR A 1 102 ? 9.806 -8.369 -0.039 1.00 97.62 102 THR A N 1
ATOM 779 C CA . THR A 1 102 ? 10.365 -9.616 -0.600 1.00 97.62 102 THR A CA 1
ATOM 780 C C . THR A 1 102 ? 10.041 -9.835 -2.074 1.00 97.62 102 THR A C 1
ATOM 782 O O . THR A 1 102 ? 10.745 -10.599 -2.728 1.00 97.62 102 THR A O 1
ATOM 785 N N . VAL A 1 103 ? 9.019 -9.159 -2.608 1.00 97.25 103 VAL A N 1
ATOM 786 C CA . VAL A 1 103 ? 8.609 -9.249 -4.019 1.00 97.25 103 VAL A CA 1
ATOM 787 C C . VAL A 1 103 ? 8.755 -7.892 -4.701 1.00 97.25 103 VAL A C 1
ATOM 789 O O . VAL A 1 103 ? 9.490 -7.772 -5.679 1.00 97.25 103 VAL A O 1
ATOM 792 N N . GLY A 1 104 ? 8.113 -6.852 -4.161 1.00 96.38 104 GLY A N 1
ATOM 793 C CA . GLY A 1 104 ? 8.047 -5.528 -4.787 1.00 96.38 104 GLY A CA 1
ATOM 794 C C . GLY A 1 104 ? 9.417 -4.877 -5.006 1.00 96.38 104 GLY A C 1
ATOM 795 O O . GLY A 1 104 ? 9.770 -4.525 -6.133 1.00 96.38 104 GLY A O 1
ATOM 796 N N . VAL A 1 105 ? 10.215 -4.741 -3.944 1.00 95.81 105 VAL A N 1
ATOM 797 C CA . VAL A 1 105 ? 11.556 -4.130 -3.991 1.00 95.81 105 VAL A CA 1
ATOM 798 C C . VAL A 1 105 ? 12.516 -4.863 -4.946 1.00 95.81 105 VAL A C 1
ATOM 800 O O . VAL A 1 105 ? 13.048 -4.194 -5.838 1.00 95.81 105 VAL A O 1
ATOM 803 N N . PRO A 1 106 ? 12.757 -6.189 -4.830 1.00 96.62 106 PRO A N 1
ATOM 804 C CA . PRO A 1 106 ? 13.684 -6.878 -5.728 1.00 96.62 106 PRO A CA 1
ATOM 805 C C . PRO A 1 106 ? 13.194 -6.897 -7.180 1.00 96.62 106 PRO A C 1
ATOM 807 O O . PRO A 1 106 ? 13.979 -6.591 -8.073 1.00 96.62 106 PRO A O 1
ATOM 810 N N . ALA A 1 107 ? 11.906 -7.150 -7.434 1.00 97.31 107 ALA A N 1
ATOM 811 C CA . ALA A 1 107 ? 11.387 -7.180 -8.801 1.00 97.31 107 ALA A CA 1
ATOM 812 C C . ALA A 1 107 ? 11.452 -5.800 -9.483 1.00 97.31 107 ALA A C 1
ATOM 814 O O . ALA A 1 107 ? 11.846 -5.702 -10.644 1.00 97.31 107 ALA A O 1
ATOM 815 N N . THR A 1 108 ? 11.165 -4.713 -8.750 1.00 96.31 108 THR A N 1
ATOM 816 C CA . THR A 1 108 ? 11.344 -3.343 -9.270 1.00 96.31 108 THR A CA 1
ATOM 817 C C . THR A 1 108 ? 12.808 -3.069 -9.618 1.00 96.31 108 THR A C 1
ATOM 819 O O . THR A 1 108 ? 13.081 -2.419 -10.627 1.00 96.31 108 THR A O 1
ATOM 822 N N . ARG A 1 109 ? 13.757 -3.582 -8.820 1.00 96.19 109 ARG A N 1
ATOM 823 C CA . ARG A 1 109 ? 15.189 -3.464 -9.114 1.00 96.19 109 ARG A CA 1
ATOM 824 C C . ARG A 1 109 ? 15.558 -4.203 -10.399 1.00 96.19 109 ARG A C 1
ATOM 826 O O . ARG A 1 109 ? 16.123 -3.565 -11.274 1.00 96.19 109 ARG A O 1
ATOM 833 N N . THR A 1 110 ? 15.186 -5.472 -10.563 1.00 96.94 110 THR A N 1
ATOM 834 C CA . THR A 1 110 ? 15.472 -6.237 -11.794 1.00 96.94 110 THR A CA 1
ATOM 835 C C . THR A 1 110 ? 14.870 -5.573 -13.041 1.00 96.94 110 THR A C 1
ATOM 837 O O . THR A 1 110 ? 15.516 -5.519 -14.083 1.00 96.94 110 THR A O 1
ATOM 840 N N . VAL A 1 111 ? 13.667 -4.991 -12.951 1.00 96.69 111 VAL A N 1
ATOM 841 C CA . VAL A 1 111 ? 13.046 -4.245 -14.066 1.00 96.69 111 VAL A CA 1
ATOM 842 C C . VAL A 1 111 ? 13.794 -2.943 -14.397 1.00 96.69 111 VAL A C 1
ATOM 844 O O . VAL A 1 111 ? 13.898 -2.562 -15.569 1.00 96.69 111 VAL A O 1
ATOM 847 N N . ALA A 1 112 ? 14.282 -2.222 -13.385 1.00 95.38 112 ALA A N 1
ATOM 848 C CA . ALA A 1 112 ? 14.807 -0.869 -13.556 1.00 95.38 112 ALA A CA 1
ATOM 849 C C . ALA A 1 112 ? 16.330 -0.782 -13.740 1.00 95.38 112 ALA A C 1
ATOM 851 O O . ALA A 1 112 ? 16.792 0.030 -14.544 1.00 95.38 112 ALA A O 1
ATOM 852 N N . ASP A 1 113 ? 17.066 -1.616 -13.013 1.00 95.75 113 ASP A N 1
ATOM 853 C CA . ASP A 1 113 ? 18.522 -1.656 -12.845 1.00 95.75 113 ASP A CA 1
ATOM 854 C C . ASP A 1 113 ? 19.001 -3.130 -12.871 1.00 95.75 113 ASP A C 1
ATOM 856 O O . ASP A 1 113 ? 19.441 -3.664 -11.846 1.00 95.75 113 ASP A O 1
ATOM 860 N N . PRO A 1 114 ? 18.827 -3.824 -14.017 1.00 94.88 114 PRO A N 1
ATOM 861 C CA . PRO A 1 114 ? 19.209 -5.225 -14.185 1.00 94.88 114 PRO A CA 1
ATOM 862 C C . PRO A 1 114 ? 20.727 -5.401 -14.104 1.00 94.88 114 PRO A C 1
ATOM 864 O O . PRO A 1 114 ? 21.489 -4.629 -14.695 1.00 94.88 114 PRO A O 1
ATOM 867 N N . VAL A 1 115 ? 21.172 -6.454 -13.424 1.00 94.19 115 VAL A N 1
ATOM 868 C CA . VAL A 1 115 ? 22.588 -6.807 -13.296 1.00 94.19 115 VAL A CA 1
ATOM 869 C C . VAL A 1 115 ? 23.128 -7.277 -14.658 1.00 94.19 115 VAL A C 1
ATOM 871 O O . VAL A 1 115 ? 22.626 -8.271 -15.194 1.00 94.19 115 VAL A O 1
ATOM 874 N N . PRO A 1 116 ? 24.158 -6.611 -15.226 1.00 91.81 116 PRO A N 1
ATOM 875 C CA . PRO A 1 116 ? 24.766 -7.025 -16.489 1.00 91.81 116 PRO A CA 1
ATOM 876 C C . PRO A 1 116 ? 25.239 -8.479 -16.451 1.00 91.81 116 PRO A C 1
ATOM 878 O O . PRO A 1 116 ? 25.750 -8.941 -15.433 1.00 91.81 116 PRO A O 1
ATOM 881 N N . ASP A 1 117 ? 25.053 -9.186 -17.566 1.00 89.44 117 ASP A N 1
ATOM 882 C CA . ASP A 1 117 ? 25.424 -10.596 -17.765 1.00 89.44 117 ASP A CA 1
ATOM 883 C C . ASP A 1 117 ? 24.774 -11.610 -16.791 1.00 89.44 117 ASP A C 1
ATOM 885 O O . ASP A 1 117 ? 25.109 -12.795 -16.824 1.00 89.44 117 ASP A O 1
ATOM 889 N N . VAL A 1 118 ? 23.810 -11.171 -15.968 1.00 93.19 118 VAL A N 1
ATOM 890 C CA . VAL A 1 118 ? 23.025 -12.013 -15.046 1.00 93.19 118 VAL A CA 1
ATOM 891 C C . VAL A 1 118 ? 21.529 -11.915 -15.350 1.00 93.19 118 VAL A C 1
ATOM 893 O O . VAL A 1 118 ? 20.908 -12.934 -15.632 1.00 93.19 118 VAL A O 1
ATOM 896 N N . ASP A 1 119 ? 20.958 -10.706 -15.340 1.00 94.38 119 ASP A N 1
ATOM 897 C CA . ASP A 1 119 ? 19.524 -10.488 -15.562 1.00 94.38 119 ASP A CA 1
ATOM 898 C C . ASP A 1 119 ? 19.219 -10.382 -17.066 1.00 94.38 119 ASP A C 1
ATOM 900 O O . ASP A 1 119 ? 19.406 -9.332 -17.698 1.00 94.38 119 ASP A O 1
ATOM 904 N N . THR A 1 120 ? 18.718 -11.461 -17.667 1.00 95.88 120 THR A N 1
ATOM 905 C CA . THR A 1 120 ? 18.330 -11.466 -19.081 1.00 95.88 120 THR A CA 1
ATOM 906 C C . THR A 1 120 ? 17.050 -10.658 -19.319 1.00 95.88 120 THR A C 1
ATOM 908 O O . THR A 1 120 ? 16.302 -10.296 -18.407 1.00 95.88 120 THR A O 1
ATOM 911 N N . ARG A 1 121 ? 16.727 -10.404 -20.594 1.00 94.50 121 ARG A N 1
ATOM 912 C CA . ARG A 1 121 ? 15.448 -9.775 -20.954 1.00 94.50 121 ARG A CA 1
ATOM 913 C C . ARG A 1 121 ? 14.238 -10.619 -20.529 1.00 94.50 121 ARG A C 1
ATOM 915 O O . ARG A 1 121 ? 13.194 -10.035 -20.252 1.00 94.50 121 ARG A O 1
ATOM 922 N N . ALA A 1 122 ? 14.363 -11.947 -20.471 1.00 95.81 122 ALA A N 1
ATOM 923 C CA . ALA A 1 122 ? 13.290 -12.813 -19.988 1.00 95.81 122 ALA A CA 1
ATOM 924 C C . ALA A 1 122 ? 13.059 -12.605 -18.483 1.00 95.81 122 ALA A C 1
ATOM 926 O O . ALA A 1 122 ? 11.920 -12.384 -18.077 1.00 95.81 122 ALA A O 1
ATOM 927 N N . ASP A 1 123 ? 14.136 -12.539 -17.695 1.00 96.81 123 ASP A N 1
ATOM 928 C CA . ASP A 1 123 ? 14.076 -12.329 -16.242 1.00 96.81 123 ASP A CA 1
ATOM 929 C C . ASP A 1 123 ? 13.470 -10.962 -15.891 1.00 96.81 123 ASP A C 1
ATOM 931 O O . ASP A 1 123 ? 12.659 -10.856 -14.978 1.00 96.81 123 ASP A O 1
ATOM 935 N N . GLN A 1 124 ? 13.763 -9.915 -16.674 1.00 97.25 124 GLN A N 1
ATOM 936 C CA . GLN A 1 124 ? 13.115 -8.601 -16.528 1.00 97.25 124 GLN A CA 1
ATOM 937 C C . GLN A 1 124 ? 11.600 -8.657 -16.800 1.00 97.25 124 GLN A C 1
ATOM 939 O O . GLN A 1 124 ? 10.820 -7.978 -16.131 1.00 97.25 124 GLN A O 1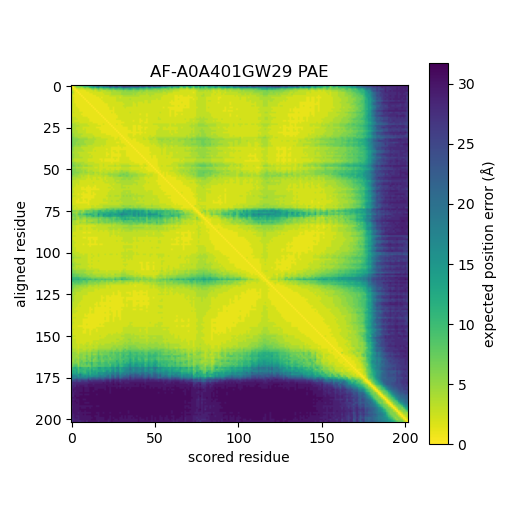
ATOM 944 N N . VAL A 1 125 ? 11.163 -9.447 -17.789 1.00 98.06 125 VAL A N 1
ATOM 945 C CA . VAL A 1 125 ? 9.735 -9.622 -18.112 1.00 98.06 125 VAL A CA 1
ATOM 946 C C . VAL A 1 125 ? 9.034 -10.448 -17.035 1.00 98.06 125 VAL A C 1
ATOM 948 O O . VAL A 1 125 ? 7.912 -10.119 -16.648 1.00 98.06 125 VAL A O 1
ATOM 951 N N . GLU A 1 126 ? 9.685 -11.484 -16.512 1.00 98.06 126 GLU A N 1
ATOM 952 C CA . GLU A 1 126 ? 9.177 -12.255 -15.380 1.00 98.06 126 GLU A CA 1
ATOM 953 C C . GLU A 1 126 ? 9.086 -11.391 -14.116 1.00 98.06 126 GLU A C 1
ATOM 955 O O . GLU A 1 126 ? 8.019 -11.330 -13.506 1.00 98.06 126 GLU A O 1
ATOM 960 N N . ALA A 1 127 ? 10.132 -10.625 -13.794 1.00 98.12 127 ALA A N 1
ATOM 961 C CA . ALA A 1 127 ? 10.142 -9.671 -12.690 1.00 98.12 127 ALA A CA 1
ATOM 962 C C . ALA A 1 127 ? 9.009 -8.639 -12.803 1.00 98.12 127 ALA A C 1
ATOM 964 O O . ALA A 1 127 ? 8.327 -8.388 -11.814 1.00 98.12 127 ALA A O 1
ATOM 965 N N . LEU A 1 128 ? 8.726 -8.101 -13.997 1.00 98.44 128 LEU A N 1
ATOM 966 C CA . LEU A 1 128 ? 7.571 -7.220 -14.214 1.00 98.44 128 LEU A CA 1
ATOM 967 C C . LEU A 1 128 ? 6.246 -7.918 -13.863 1.00 98.44 128 LEU A C 1
ATOM 969 O O . LEU A 1 128 ? 5.427 -7.345 -13.150 1.00 98.44 128 LEU A O 1
ATOM 973 N N . ARG A 1 129 ? 6.033 -9.163 -14.309 1.00 98.50 129 ARG A N 1
ATOM 974 C CA . ARG A 1 129 ? 4.803 -9.919 -13.997 1.00 98.50 129 ARG A CA 1
ATOM 975 C C . ARG A 1 129 ? 4.692 -10.249 -12.508 1.00 98.50 129 ARG A C 1
ATOM 977 O O . ARG A 1 129 ? 3.604 -10.155 -11.945 1.00 98.50 129 ARG A O 1
ATOM 984 N N . VAL A 1 130 ? 5.805 -10.609 -11.871 1.00 98.38 130 VAL A N 1
ATOM 985 C CA . VAL A 1 130 ? 5.902 -10.892 -10.431 1.00 98.38 130 VAL A CA 1
ATOM 986 C C . VAL A 1 130 ? 5.625 -9.632 -9.602 1.00 98.38 130 VAL A C 1
ATOM 988 O O . VAL A 1 130 ? 4.865 -9.696 -8.636 1.00 98.38 130 VAL A O 1
ATOM 991 N N . LEU A 1 131 ? 6.151 -8.477 -10.017 1.00 98.44 131 LEU A N 1
ATOM 992 C CA . LEU A 1 131 ? 5.878 -7.166 -9.423 1.00 98.44 131 LEU A CA 1
ATOM 993 C C . LEU A 1 131 ? 4.392 -6.804 -9.522 1.00 98.44 131 LEU A C 1
ATOM 995 O O . LEU A 1 131 ? 3.759 -6.519 -8.505 1.00 98.44 131 LEU A O 1
ATOM 999 N N . SER A 1 132 ? 3.816 -6.896 -10.724 1.00 98.44 132 SER A N 1
ATOM 1000 C CA . SER A 1 132 ? 2.391 -6.654 -10.956 1.00 98.44 132 SER A CA 1
ATOM 1001 C C . SER A 1 132 ? 1.504 -7.575 -10.111 1.00 98.44 132 SER A C 1
ATOM 1003 O O . SER A 1 132 ? 0.525 -7.124 -9.516 1.00 98.44 132 SER A O 1
ATOM 1005 N N . ALA A 1 133 ? 1.844 -8.865 -10.007 1.00 98.56 133 ALA A N 1
ATOM 1006 C CA . ALA A 1 133 ? 1.105 -9.814 -9.174 1.00 98.56 133 ALA A CA 1
ATOM 1007 C C . ALA A 1 133 ? 1.223 -9.483 -7.674 1.00 98.56 133 ALA A C 1
ATOM 1009 O O . ALA A 1 133 ? 0.224 -9.525 -6.955 1.00 98.56 133 ALA A O 1
ATOM 1010 N N . GLY A 1 134 ? 2.415 -9.091 -7.210 1.00 98.50 134 GLY A N 1
ATOM 1011 C CA . GLY A 1 134 ? 2.651 -8.622 -5.843 1.00 98.50 134 GLY A CA 1
ATOM 1012 C C . GLY A 1 134 ? 1.800 -7.400 -5.483 1.00 98.50 134 GLY A C 1
ATOM 1013 O O . GLY A 1 134 ? 1.197 -7.370 -4.410 1.00 98.50 134 GLY A O 1
ATOM 1014 N N . ASN A 1 135 ? 1.661 -6.440 -6.402 1.00 98.50 135 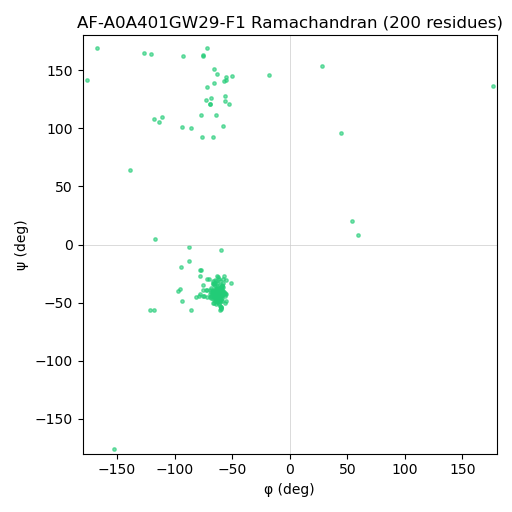ASN A N 1
ATOM 1015 C CA . ASN A 1 135 ? 0.782 -5.284 -6.215 1.00 98.50 135 ASN A CA 1
ATOM 1016 C C . ASN A 1 135 ? -0.693 -5.685 -6.096 1.00 98.50 135 ASN A C 1
ATOM 1018 O O . ASN A 1 135 ? -1.383 -5.184 -5.212 1.00 98.50 135 ASN A O 1
ATOM 1022 N N . VAL A 1 136 ? -1.182 -6.614 -6.927 1.00 98.44 136 VAL A N 1
ATOM 1023 C CA . VAL A 1 136 ? -2.567 -7.117 -6.827 1.00 98.44 136 VAL A CA 1
ATOM 1024 C C . VAL A 1 136 ? -2.811 -7.812 -5.482 1.00 98.44 136 VAL A C 1
ATOM 1026 O O . VAL A 1 136 ? -3.845 -7.580 -4.856 1.00 98.44 136 VAL A O 1
ATOM 1029 N N . ILE A 1 137 ? -1.851 -8.601 -4.986 1.00 98.38 137 ILE A N 1
ATOM 1030 C CA . ILE A 1 137 ? -1.926 -9.206 -3.645 1.00 98.38 137 ILE A CA 1
ATOM 1031 C C . ILE A 1 137 ? -1.979 -8.116 -2.562 1.00 98.38 137 ILE A C 1
ATOM 1033 O O . ILE A 1 137 ? -2.815 -8.191 -1.661 1.00 98.38 137 ILE A O 1
ATOM 1037 N N . ALA A 1 138 ? -1.148 -7.075 -2.665 1.00 98.56 138 ALA A N 1
ATOM 1038 C CA . ALA A 1 138 ? -1.169 -5.949 -1.733 1.00 98.56 138 ALA A CA 1
ATOM 1039 C C . ALA A 1 138 ? -2.513 -5.191 -1.756 1.00 98.56 138 ALA A C 1
ATOM 1041 O O . ALA A 1 138 ? -3.042 -4.881 -0.692 1.00 98.56 138 ALA A O 1
ATOM 1042 N N . VAL A 1 139 ? -3.122 -4.970 -2.931 1.00 98.62 139 VAL A N 1
AT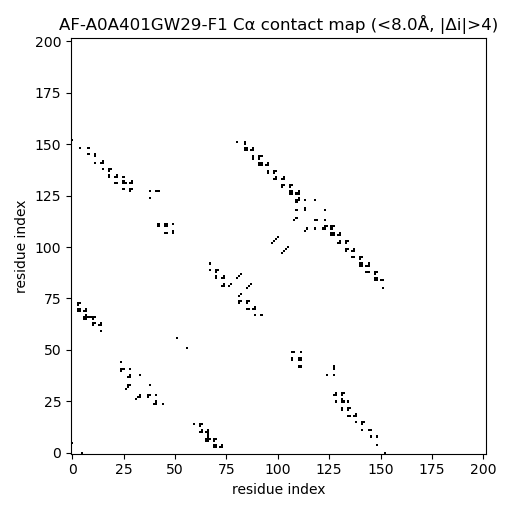OM 1043 C CA . VAL A 1 139 ? -4.466 -4.365 -3.051 1.00 98.62 139 VAL A CA 1
ATOM 1044 C C . VAL A 1 139 ? -5.520 -5.193 -2.314 1.00 98.62 139 VAL A C 1
ATOM 1046 O O . VAL A 1 139 ? -6.351 -4.623 -1.612 1.00 98.62 139 VAL A O 1
ATOM 1049 N N . VAL A 1 140 ? -5.484 -6.525 -2.427 1.00 98.50 140 VAL A N 1
ATOM 1050 C CA . VAL A 1 140 ? -6.424 -7.407 -1.712 1.00 98.50 140 VAL A CA 1
ATOM 1051 C C . VAL A 1 140 ? -6.210 -7.343 -0.197 1.00 98.50 140 VAL A C 1
ATOM 1053 O O . VAL A 1 140 ? -7.185 -7.257 0.549 1.00 98.50 140 VAL A O 1
ATOM 1056 N N . LEU A 1 141 ? -4.956 -7.342 0.267 1.00 98.69 141 LEU A N 1
ATOM 1057 C CA . LEU A 1 141 ? -4.626 -7.276 1.695 1.00 98.69 141 LEU A CA 1
ATOM 1058 C C . LEU A 1 141 ? -5.051 -5.945 2.332 1.00 98.69 141 LEU A C 1
ATOM 1060 O O . LEU A 1 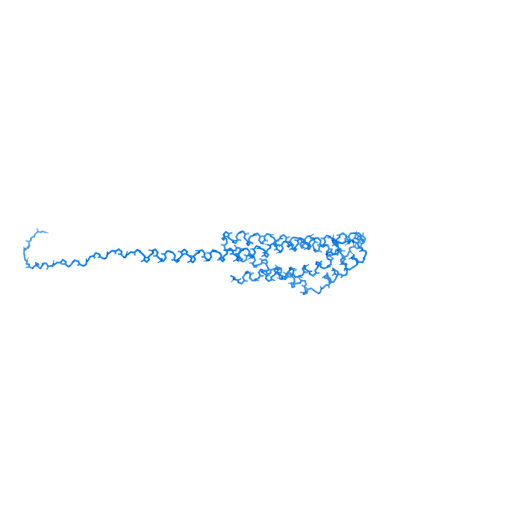141 ? -5.697 -5.960 3.376 1.00 98.69 141 LEU A O 1
ATOM 1064 N N . LEU A 1 142 ? -4.752 -4.810 1.696 1.00 98.56 142 LEU A N 1
ATOM 1065 C CA . LEU A 1 142 ? -5.171 -3.488 2.180 1.00 98.56 142 LEU A CA 1
ATOM 1066 C C . LEU A 1 142 ? -6.694 -3.292 2.044 1.00 98.56 142 LEU A C 1
ATOM 1068 O O . LEU A 1 142 ? -7.363 -2.837 2.968 1.00 98.56 142 LEU A O 1
ATOM 1072 N N . GLY A 1 143 ? -7.300 -3.767 0.951 1.00 98.44 143 GLY A N 1
ATOM 1073 C CA . GLY A 1 143 ? -8.758 -3.774 0.792 1.00 98.44 143 GLY A CA 1
ATOM 1074 C C . GLY A 1 143 ? -9.483 -4.555 1.898 1.00 98.44 143 GLY A C 1
ATOM 1075 O O . GLY A 1 143 ? -10.532 -4.119 2.374 1.00 98.44 143 GLY A O 1
ATOM 1076 N N . ALA A 1 144 ? -8.907 -5.665 2.371 1.00 98.31 144 ALA A N 1
ATOM 1077 C CA . ALA A 1 144 ? -9.427 -6.398 3.525 1.00 98.31 144 ALA A CA 1
ATOM 1078 C C . ALA A 1 144 ? -9.343 -5.583 4.830 1.00 98.31 144 ALA A C 1
ATOM 1080 O O . ALA A 1 144 ? -10.244 -5.682 5.663 1.00 98.31 144 ALA A O 1
ATOM 1081 N N . ILE A 1 145 ? -8.324 -4.731 4.994 1.00 98.25 145 ILE A N 1
ATOM 1082 C CA . ILE A 1 145 ? -8.206 -3.819 6.142 1.00 98.25 145 ILE A CA 1
ATOM 1083 C C . ILE A 1 145 ? -9.327 -2.779 6.118 1.00 98.25 145 ILE A C 1
ATOM 1085 O O . ILE A 1 145 ? -9.979 -2.597 7.144 1.00 98.25 145 ILE A O 1
ATOM 1089 N N . LEU A 1 146 ? -9.647 -2.166 4.971 1.00 97.81 146 LEU A N 1
ATOM 1090 C CA . LEU A 1 146 ? -10.814 -1.272 4.877 1.00 97.81 146 LEU A CA 1
ATOM 1091 C C . LEU A 1 146 ? -12.116 -1.967 5.296 1.00 97.81 146 LEU A C 1
ATOM 1093 O O . LEU A 1 146 ? -12.911 -1.383 6.034 1.00 97.81 146 LEU A O 1
ATOM 1097 N N . VAL A 1 147 ? -12.325 -3.216 4.866 1.00 97.75 147 VAL A N 1
ATOM 1098 C CA . VAL A 1 147 ? -13.507 -4.009 5.245 1.00 97.75 147 VAL A CA 1
ATOM 1099 C C . VAL A 1 147 ? -13.534 -4.281 6.753 1.00 97.75 147 VAL A C 1
ATOM 1101 O O . VAL A 1 147 ? -14.579 -4.099 7.376 1.00 97.75 147 VAL A O 1
ATOM 1104 N N . LEU A 1 148 ? -12.403 -4.648 7.364 1.00 96.56 148 LEU A N 1
ATOM 1105 C CA . LEU A 1 148 ? -12.299 -4.868 8.812 1.00 96.56 148 LEU A CA 1
ATOM 1106 C C . LEU A 1 148 ? -12.537 -3.580 9.615 1.00 96.56 148 LEU A C 1
ATOM 1108 O O . LEU A 1 148 ? -13.326 -3.589 10.557 1.00 96.56 148 LEU A O 1
ATOM 1112 N N . GLN A 1 149 ? -11.928 -2.458 9.220 1.00 95.69 149 GLN A N 1
ATOM 1113 C CA . GLN A 1 149 ? -12.090 -1.162 9.894 1.00 95.69 149 GLN A CA 1
ATOM 1114 C C . GLN A 1 149 ? -13.519 -0.602 9.752 1.00 95.69 149 GLN A C 1
ATOM 1116 O O . GLN A 1 149 ? -14.011 0.080 10.657 1.00 95.69 149 GLN A O 1
ATOM 1121 N N . ALA A 1 150 ? -14.208 -0.894 8.642 1.00 95.56 150 ALA A N 1
ATOM 1122 C CA . ALA A 1 150 ? -15.630 -0.597 8.472 1.00 95.56 150 ALA A CA 1
ATOM 1123 C C . ALA A 1 150 ? -16.521 -1.532 9.313 1.00 95.56 150 ALA A C 1
ATOM 1125 O O . ALA A 1 150 ? -17.499 -1.074 9.906 1.00 95.56 150 ALA A O 1
ATOM 1126 N N . GLY A 1 151 ? -16.166 -2.818 9.403 1.00 94.56 151 GLY A N 1
ATOM 1127 C CA . GLY A 1 151 ? -16.841 -3.813 10.239 1.00 94.56 151 GLY A CA 1
ATOM 1128 C C . GLY A 1 151 ? -16.790 -3.471 11.729 1.00 94.56 151 GLY A C 1
ATOM 1129 O O . GLY A 1 151 ? -17.819 -3.512 12.397 1.00 94.56 151 GLY A O 1
ATOM 1130 N N . GLU A 1 152 ? -15.636 -3.036 12.229 1.00 93.62 152 GLU A N 1
ATOM 1131 C CA . GLU A 1 152 ? -15.465 -2.553 13.604 1.00 93.62 152 GLU A CA 1
ATOM 1132 C C . GLU A 1 152 ? -16.290 -1.288 13.886 1.00 93.62 152 GLU A C 1
ATOM 1134 O O . GLU A 1 152 ? -16.952 -1.183 14.918 1.00 93.62 152 GLU A O 1
ATOM 1139 N N . GLU A 1 153 ? -16.283 -0.313 12.968 1.00 92.56 153 GLU A N 1
ATOM 1140 C CA . GLU A 1 153 ? -17.100 0.900 13.096 1.00 92.56 153 GLU A CA 1
ATOM 1141 C C . GLU A 1 153 ? -18.596 0.565 13.146 1.00 92.56 153 GLU A C 1
ATOM 1143 O O . GLU A 1 153 ? -19.337 1.178 13.917 1.00 92.56 153 GLU A O 1
ATOM 1148 N N . TYR A 1 154 ? -19.037 -0.415 12.354 1.00 93.69 154 TYR A N 1
ATOM 1149 C CA . TYR A 1 154 ? -20.403 -0.924 12.381 1.00 93.69 154 TYR A CA 1
ATOM 1150 C C . TYR A 1 154 ? -20.717 -1.645 13.700 1.00 93.69 154 TYR A C 1
ATOM 1152 O O . TYR A 1 154 ? -21.701 -1.297 14.353 1.00 93.69 154 TYR A O 1
ATOM 1160 N N . ALA A 1 155 ? -19.866 -2.583 14.130 1.00 92.38 155 ALA A N 1
ATOM 1161 C CA . ALA A 1 155 ? -20.026 -3.330 15.378 1.00 92.38 155 ALA A CA 1
ATOM 1162 C C . ALA A 1 155 ? -20.145 -2.387 16.585 1.00 92.38 155 ALA A C 1
ATOM 1164 O O . ALA A 1 155 ? -21.120 -2.463 17.333 1.00 92.38 155 ALA A O 1
ATOM 1165 N N . ARG A 1 156 ? -19.245 -1.400 16.694 1.00 90.25 156 ARG A N 1
ATOM 1166 C CA . ARG A 1 156 ? -19.269 -0.405 17.775 1.00 90.25 156 ARG A CA 1
ATOM 1167 C C . ARG A 1 156 ? -20.578 0.386 17.821 1.00 90.25 156 ARG A C 1
ATOM 1169 O O . ARG A 1 156 ? -21.124 0.593 18.897 1.00 90.25 156 ARG A O 1
ATOM 1176 N N . ARG A 1 157 ? -21.116 0.805 16.668 1.00 91.12 157 ARG A N 1
ATOM 1177 C CA . ARG A 1 157 ? -22.403 1.528 16.599 1.00 91.12 157 ARG A CA 1
ATOM 1178 C C . ARG A 1 157 ? -23.580 0.663 17.044 1.00 91.12 157 ARG A C 1
ATOM 1180 O O . ARG A 1 157 ? -24.520 1.175 17.650 1.00 91.12 157 ARG A O 1
ATOM 1187 N N . VAL A 1 158 ? -23.541 -0.635 16.740 1.00 93.56 158 VAL A N 1
ATOM 1188 C CA . VAL A 1 158 ? -24.554 -1.595 17.199 1.00 93.56 158 VAL A CA 1
ATOM 1189 C C . VAL A 1 158 ? -24.447 -1.792 18.714 1.00 93.56 158 VAL A C 1
ATOM 1191 O O . VAL A 1 158 ? -25.462 -1.696 19.401 1.00 93.56 158 VAL A O 1
ATOM 1194 N N . GLU A 1 159 ? -23.241 -1.975 19.255 1.00 90.81 159 GLU A N 1
ATOM 1195 C CA . GLU A 1 159 ? -22.982 -2.086 20.699 1.00 90.81 159 GLU A CA 1
ATOM 1196 C C . GLU A 1 159 ? -23.409 -0.833 21.478 1.00 90.81 159 GLU A C 1
ATOM 1198 O O . GLU A 1 159 ? -24.130 -0.948 22.470 1.00 90.81 159 GLU A O 1
ATOM 1203 N N . GLU A 1 160 ? -23.038 0.363 21.010 1.00 91.56 160 GLU A N 1
ATOM 1204 C CA . GLU A 1 160 ? -23.465 1.653 21.576 1.00 91.56 160 GLU A CA 1
ATOM 1205 C C . GLU A 1 160 ? -25.004 1.753 21.618 1.00 91.56 160 GLU A C 1
ATOM 1207 O O . GLU A 1 160 ? -25.583 2.115 22.645 1.00 91.56 160 GLU A O 1
ATOM 1212 N N . GLY A 1 161 ? -25.682 1.348 20.537 1.00 91.69 161 GLY A N 1
ATOM 1213 C CA . GLY A 1 161 ? -27.145 1.323 20.456 1.00 91.69 161 GLY A CA 1
ATOM 1214 C C . GLY A 1 161 ? -27.822 0.259 21.332 1.00 91.69 161 GLY A C 1
ATOM 1215 O O . GLY A 1 161 ? -28.951 0.472 21.777 1.00 91.69 161 GLY A O 1
ATOM 1216 N N . MET A 1 162 ? -27.170 -0.877 21.600 1.00 91.88 162 MET A N 1
ATOM 1217 C CA . MET A 1 162 ? -27.666 -1.890 22.543 1.00 91.88 162 MET A CA 1
ATOM 1218 C C . MET A 1 162 ? -27.494 -1.434 23.991 1.00 91.88 162 MET A C 1
ATOM 1220 O O . MET A 1 162 ? -28.436 -1.531 24.777 1.00 91.88 162 MET A O 1
ATOM 1224 N N . ARG A 1 163 ? -26.333 -0.867 24.333 1.00 91.50 163 ARG A N 1
ATOM 1225 C CA . ARG A 1 163 ? -26.058 -0.335 25.672 1.00 91.50 163 ARG A CA 1
ATOM 1226 C C . ARG A 1 163 ? -27.025 0.775 26.066 1.00 91.50 163 ARG A C 1
ATOM 1228 O O . ARG A 1 163 ? -27.615 0.689 27.134 1.00 91.50 163 ARG A O 1
ATOM 1235 N N . ALA A 1 164 ? -27.278 1.738 25.180 1.00 92.94 164 ALA A N 1
ATOM 1236 C CA . ALA A 1 164 ? -28.235 2.814 25.444 1.00 92.94 164 ALA A CA 1
ATOM 1237 C C . ALA A 1 164 ? -29.670 2.304 25.701 1.00 92.94 164 ALA A C 1
ATOM 1239 O O . ALA A 1 164 ? -30.413 2.914 26.466 1.00 92.94 164 ALA A O 1
ATOM 1240 N N . LYS A 1 165 ? -30.073 1.179 25.088 1.00 93.19 165 LYS A N 1
ATOM 1241 C CA . LYS A 1 165 ? -31.370 0.538 25.368 1.00 93.19 165 LYS A CA 1
ATOM 1242 C C . LYS A 1 165 ? -31.393 -0.124 26.742 1.00 93.19 165 LYS A C 1
ATOM 1244 O O . LYS A 1 165 ? -32.358 0.080 27.466 1.00 93.19 165 LYS A O 1
ATOM 1249 N N . LEU A 1 166 ? -30.339 -0.861 27.095 1.00 91.62 166 LEU A N 1
ATOM 1250 C CA . LEU A 1 166 ? -30.207 -1.507 28.404 1.00 91.62 166 LEU A CA 1
ATOM 1251 C C . LEU A 1 166 ? -30.171 -0.474 29.538 1.00 91.62 166 LEU A C 1
ATOM 1253 O O . LEU A 1 166 ? -30.899 -0.626 30.510 1.00 91.62 166 LEU A O 1
ATOM 1257 N N . GLU A 1 167 ? -29.407 0.610 29.378 1.00 92.38 167 GLU A N 1
ATOM 1258 C CA . GLU A 1 167 ? -29.332 1.723 30.337 1.00 92.38 167 GLU A CA 1
ATOM 1259 C C . GLU A 1 167 ? -30.697 2.442 30.485 1.00 92.38 167 GLU A C 1
ATOM 1261 O O . GLU A 1 167 ? -31.086 2.837 31.584 1.00 92.38 167 GLU A O 1
ATOM 1266 N N . ALA A 1 168 ? -31.480 2.556 29.403 1.00 91.81 168 ALA A N 1
ATOM 1267 C CA . ALA A 1 168 ? -32.843 3.100 29.446 1.00 91.81 168 ALA A CA 1
ATOM 1268 C C . ALA A 1 168 ? -33.897 2.119 30.001 1.00 91.81 168 ALA A C 1
ATOM 1270 O O . ALA A 1 168 ? -34.969 2.554 30.426 1.00 91.81 168 ALA A O 1
ATOM 1271 N N . GLU A 1 169 ? -33.636 0.813 29.971 1.00 90.69 169 GLU A N 1
ATOM 1272 C CA . GLU A 1 169 ? -34.486 -0.223 30.564 1.00 90.69 169 GLU A CA 1
ATOM 1273 C C . GLU A 1 169 ? -34.21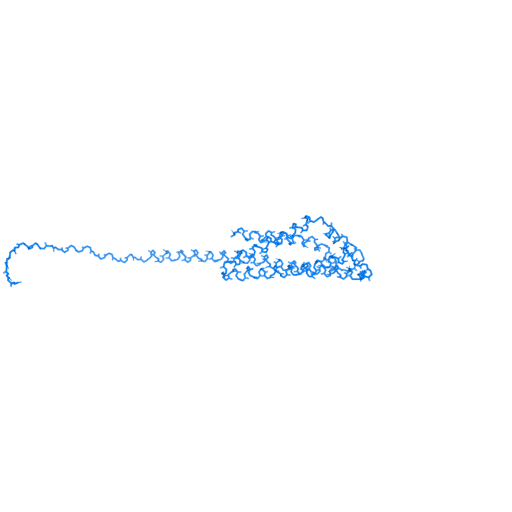7 -0.347 32.068 1.00 90.69 169 GLU A C 1
ATOM 1275 O O . GLU A 1 169 ? -35.162 -0.297 32.854 1.00 90.69 169 GLU A O 1
ATOM 1280 N N . SER A 1 170 ? -32.947 -0.370 32.491 1.00 88.12 170 SER A N 1
ATOM 1281 C CA . SER A 1 170 ? -32.577 -0.361 33.910 1.00 88.12 170 SER A CA 1
ATOM 1282 C C . SER A 1 170 ? -33.082 0.893 34.623 1.00 88.12 170 SER A C 1
ATOM 1284 O O . SER A 1 170 ? -33.674 0.775 35.689 1.00 88.12 170 SER A O 1
ATOM 1286 N N . ALA A 1 171 ? -32.971 2.075 34.006 1.00 90.06 171 ALA A N 1
ATOM 1287 C CA . ALA A 1 171 ? -33.499 3.316 34.579 1.00 90.06 171 ALA A CA 1
ATOM 1288 C C . ALA A 1 171 ? -35.036 3.319 34.738 1.00 90.06 171 ALA A C 1
ATOM 1290 O O . ALA A 1 171 ? -35.561 3.998 35.619 1.00 90.06 171 ALA A O 1
ATOM 1291 N N . LYS A 1 172 ? -35.775 2.565 33.909 1.00 90.31 172 LYS A N 1
ATOM 1292 C CA . LYS A 1 172 ? -37.227 2.376 34.086 1.00 90.31 172 LYS A CA 1
ATOM 1293 C C . LYS A 1 172 ? -37.529 1.415 35.227 1.00 90.31 172 LYS A C 1
ATOM 1295 O O . LYS A 1 172 ? -38.387 1.721 36.043 1.00 90.31 172 LYS A O 1
ATOM 1300 N N . LEU A 1 173 ? -36.806 0.298 35.301 1.00 87.06 173 LEU A N 1
ATOM 1301 C CA . LEU A 1 173 ? -36.951 -0.677 36.383 1.00 87.06 173 LEU A CA 1
ATOM 1302 C C . LEU A 1 173 ? -36.628 -0.046 37.747 1.00 87.06 173 LEU A C 1
ATOM 1304 O O . LEU A 1 173 ? -37.389 -0.220 38.690 1.00 87.06 173 LEU A O 1
ATOM 1308 N N . GLU A 1 174 ? -35.565 0.758 37.841 1.00 83.06 174 GLU A N 1
ATOM 1309 C CA . GLU A 1 174 ? -35.220 1.516 39.054 1.00 83.06 174 GLU A CA 1
ATOM 1310 C C . GLU A 1 174 ? -36.290 2.555 39.434 1.00 83.06 174 GLU A C 1
ATOM 1312 O O . GLU A 1 174 ? -36.525 2.774 40.619 1.00 83.06 174 GLU A O 1
ATOM 1317 N N . ALA A 1 175 ? -36.975 3.160 38.456 1.00 81.88 175 ALA A N 1
ATOM 1318 C CA . ALA A 1 175 ? -38.078 4.091 38.703 1.00 81.88 175 ALA A CA 1
ATOM 1319 C C . ALA A 1 175 ? -39.407 3.402 39.083 1.00 81.88 175 ALA A C 1
ATOM 1321 O O . ALA A 1 175 ? -40.270 4.040 39.687 1.00 81.88 175 ALA A O 1
ATOM 1322 N N . GLU A 1 176 ? -39.587 2.122 38.736 1.00 75.81 176 GLU A N 1
ATOM 1323 C CA . GLU A 1 176 ? -40.754 1.311 39.116 1.00 75.81 176 GLU A CA 1
ATOM 1324 C C . GLU A 1 176 ? -40.590 0.605 40.475 1.00 75.81 176 GLU A C 1
ATOM 1326 O O . GLU A 1 176 ? -41.587 0.168 41.054 1.00 75.81 176 GLU A O 1
ATOM 1331 N N . VAL A 1 177 ? -39.374 0.530 41.031 1.00 70.31 177 VAL A N 1
ATOM 1332 C CA . VAL A 1 177 ? -39.150 0.076 42.413 1.00 70.31 177 VAL A CA 1
ATOM 1333 C C . VAL A 1 177 ? -39.513 1.216 43.379 1.00 70.31 177 VAL A C 1
ATOM 1335 O O . VAL A 1 177 ? -38.803 2.222 43.428 1.00 70.31 177 VAL A O 1
ATOM 1338 N N . PRO A 1 178 ? -40.592 1.099 44.181 1.00 59.31 178 PRO A N 1
ATOM 1339 C CA . PRO A 1 178 ? -40.915 2.119 45.171 1.00 59.31 178 PRO A CA 1
ATOM 1340 C C . PRO A 1 178 ? -39.820 2.173 46.249 1.00 59.31 178 PRO A C 1
ATOM 1342 O O . PRO A 1 178 ? -39.208 1.142 46.547 1.00 59.31 178 PRO A O 1
ATOM 1345 N N . PRO A 1 179 ? -39.583 3.338 46.882 1.00 55.84 179 PRO A N 1
ATOM 1346 C CA . PRO A 1 179 ? -38.637 3.421 47.985 1.00 55.84 179 PRO A CA 1
ATOM 1347 C C . PRO A 1 179 ? -39.042 2.428 49.077 1.00 55.84 179 PRO A C 1
ATOM 1349 O O . PRO A 1 179 ? -40.192 2.434 49.528 1.00 55.84 179 PRO A O 1
ATOM 1352 N N . ALA A 1 180 ? -38.095 1.587 49.505 1.00 55.56 180 ALA A N 1
ATOM 1353 C CA . ALA A 1 180 ? -38.267 0.767 50.697 1.00 55.56 180 ALA A CA 1
ATOM 1354 C C . ALA A 1 180 ? -38.664 1.703 51.847 1.00 55.56 180 ALA A C 1
ATOM 1356 O O . ALA A 1 180 ? -37.980 2.696 52.101 1.00 55.56 180 ALA A O 1
ATOM 1357 N N . GLY A 1 181 ? -39.836 1.445 52.433 1.00 41.66 181 GLY A N 1
ATOM 1358 C CA . GLY A 1 181 ? -40.547 2.435 53.234 1.00 41.66 181 GLY A CA 1
ATOM 1359 C C . GLY A 1 181 ? -39.712 2.961 54.397 1.00 41.66 181 GLY A C 1
ATOM 1360 O O . GLY A 1 181 ? -39.008 2.201 55.057 1.00 41.66 181 GLY A O 1
ATOM 1361 N N . GLY A 1 182 ? -39.824 4.262 54.666 1.00 45.09 182 GLY A N 1
ATOM 1362 C CA . GLY A 1 182 ? -39.331 4.812 55.920 1.00 45.09 182 GLY A CA 1
ATOM 1363 C C . GLY A 1 182 ? -40.125 4.214 57.077 1.00 45.09 182 GLY A C 1
ATOM 1364 O O . GLY A 1 182 ? -41.314 4.501 57.217 1.00 45.09 182 GLY A O 1
ATOM 1365 N N . GLU A 1 183 ? -39.475 3.391 57.895 1.00 38.50 183 GLU A N 1
ATOM 1366 C CA . GLU A 1 183 ? -39.991 3.041 59.216 1.00 38.50 183 GLU A CA 1
ATOM 1367 C C . GLU A 1 183 ? -39.846 4.266 60.132 1.00 38.50 183 GLU A C 1
ATOM 1369 O O . GLU A 1 183 ? -38.871 5.016 60.049 1.00 38.50 183 GLU A O 1
ATOM 1374 N N . GLY A 1 184 ? -40.902 4.551 60.894 1.00 36.12 184 GLY A N 1
ATOM 1375 C CA . GLY A 1 184 ? -41.175 5.901 61.387 1.00 36.12 184 GLY A CA 1
ATOM 1376 C C . GLY A 1 184 ? -40.297 6.384 62.543 1.00 36.12 184 GLY A C 1
ATOM 1377 O O . GLY A 1 184 ? -39.718 5.605 63.297 1.00 36.12 184 GLY A O 1
ATOM 1378 N N . GLU A 1 185 ? -40.306 7.705 62.742 1.00 42.19 185 GLU A N 1
ATOM 1379 C CA . GLU A 1 185 ? -40.019 8.299 64.049 1.00 42.19 185 GLU A CA 1
ATOM 1380 C C . GLU A 1 185 ? -41.009 7.754 65.092 1.00 42.19 185 GLU A C 1
ATOM 1382 O O . GLU A 1 185 ? -42.144 8.228 65.187 1.00 42.19 185 GLU A O 1
ATOM 1387 N N . GLU A 1 186 ? -40.579 6.810 65.928 1.00 36.56 186 GLU A N 1
ATOM 1388 C CA . GLU A 1 186 ? -41.246 6.550 67.202 1.00 36.56 186 GLU A CA 1
ATOM 1389 C C . GLU A 1 186 ? -40.550 7.360 68.301 1.00 36.56 186 GLU A C 1
ATOM 1391 O O . GLU A 1 186 ? -39.480 7.007 68.801 1.00 36.56 186 GLU A O 1
ATOM 1396 N N . LYS A 1 187 ? -41.162 8.491 68.678 1.00 42.06 187 LYS A N 1
ATOM 1397 C CA . LYS A 1 187 ? -40.791 9.222 69.894 1.00 42.06 187 LYS A CA 1
ATOM 1398 C C . LYS A 1 187 ? -41.150 8.378 71.117 1.00 42.06 187 LYS A C 1
ATOM 1400 O O . LYS A 1 187 ? -42.262 8.482 71.631 1.00 42.06 187 LYS A O 1
ATOM 1405 N N . ALA A 1 188 ? -40.195 7.592 71.598 1.00 35.91 188 ALA A N 1
ATOM 1406 C CA . ALA A 1 188 ? -40.269 7.008 72.928 1.00 35.91 188 ALA A CA 1
ATOM 1407 C C . ALA A 1 188 ? -40.112 8.116 73.984 1.00 35.91 188 ALA A C 1
ATOM 1409 O O . ALA A 1 188 ? -39.120 8.848 74.003 1.00 35.91 188 ALA A O 1
ATOM 1410 N N . ASP A 1 189 ? -41.135 8.245 74.824 1.00 34.59 189 ASP A N 1
ATOM 1411 C CA . ASP A 1 189 ? -41.220 9.201 75.926 1.00 34.59 189 ASP A CA 1
ATOM 1412 C C . ASP A 1 189 ? -40.133 8.926 76.984 1.00 34.59 189 ASP A C 1
ATOM 1414 O O . ASP A 1 189 ? -39.760 7.773 77.211 1.00 34.59 189 ASP A O 1
ATOM 1418 N N . ALA A 1 190 ? -39.621 9.971 77.637 1.00 35.38 190 ALA A N 1
ATOM 1419 C CA . ALA A 1 190 ? -38.520 9.860 78.597 1.00 35.38 190 ALA A CA 1
ATOM 1420 C C . ALA A 1 190 ? -38.997 10.200 80.020 1.00 35.38 190 ALA A C 1
ATOM 1422 O O . ALA A 1 190 ? -39.156 11.382 80.338 1.00 35.38 190 ALA A O 1
ATOM 1423 N N . PRO A 1 191 ? -39.181 9.207 80.913 1.00 37.72 191 PRO A N 1
ATOM 1424 C CA . PRO A 1 191 ? -39.449 9.472 82.317 1.00 37.72 191 PRO A CA 1
ATOM 1425 C C . PRO A 1 191 ? -38.176 9.961 83.011 1.00 37.72 191 PRO A C 1
ATOM 1427 O O . PRO A 1 191 ? -37.144 9.290 83.014 1.00 37.72 191 PRO A O 1
ATOM 1430 N N . THR A 1 192 ? -38.263 11.127 83.638 1.00 38.78 192 THR A N 1
ATOM 1431 C CA . THR A 1 192 ? -37.282 11.600 84.617 1.00 38.78 192 THR A CA 1
ATOM 1432 C C . THR A 1 192 ? -37.340 10.755 85.889 1.00 38.78 192 THR A C 1
ATOM 1434 O O . THR A 1 192 ? -38.389 10.721 86.533 1.00 38.78 192 THR A O 1
ATOM 1437 N N . GLU A 1 193 ? -36.210 10.196 86.323 1.00 35.00 193 GLU A N 1
ATOM 1438 C CA . GLU A 1 193 ? -36.004 9.811 87.725 1.00 35.00 193 GLU A CA 1
ATOM 1439 C C . GLU A 1 193 ? -34.831 10.600 88.322 1.00 35.00 193 GLU A C 1
ATOM 1441 O O . GLU A 1 193 ? -33.663 10.374 88.012 1.00 35.00 193 GLU A O 1
ATOM 1446 N N . GLU A 1 194 ? -35.171 11.542 89.202 1.00 35.09 194 GLU A N 1
ATOM 1447 C CA . GLU A 1 194 ? -34.257 12.170 90.153 1.00 35.09 194 GLU A CA 1
ATOM 1448 C C . GLU A 1 194 ? -34.649 11.701 91.561 1.00 35.09 194 GLU A C 1
ATOM 1450 O O . GLU A 1 194 ? -35.706 12.090 92.058 1.00 35.09 194 GLU A O 1
ATOM 1455 N N . SER A 1 195 ? -33.825 10.868 92.210 1.00 34.00 195 SER A N 1
ATOM 1456 C CA . SER A 1 195 ? -33.527 10.917 93.660 1.00 34.00 195 SER A CA 1
ATOM 1457 C C . SER A 1 195 ? -32.598 9.770 94.121 1.00 34.00 195 SER A C 1
ATOM 1459 O O . SER A 1 195 ? -32.752 8.640 93.679 1.00 34.00 195 SER A O 1
ATOM 1461 N N . ALA A 1 196 ? -31.611 10.129 94.966 1.00 36.28 196 ALA A N 1
ATOM 1462 C CA . ALA A 1 196 ? -31.148 9.522 96.246 1.00 36.28 196 ALA A CA 1
ATOM 1463 C C . ALA A 1 196 ? -31.318 7.994 96.519 1.00 36.28 196 ALA A C 1
ATOM 1465 O O . ALA A 1 196 ? -32.284 7.392 96.082 1.00 36.28 196 ALA A O 1
ATOM 1466 N N . GLU A 1 197 ? -30.546 7.260 97.343 1.00 37.00 197 GLU A N 1
ATOM 1467 C CA . GLU A 1 197 ? -29.343 7.414 98.211 1.00 37.00 197 GLU A CA 1
ATOM 1468 C C . GLU A 1 197 ? -28.889 5.963 98.600 1.00 37.00 197 GLU A C 1
ATOM 1470 O O . GLU A 1 197 ? -29.646 5.025 98.358 1.00 37.00 197 GLU A O 1
ATOM 1475 N N . ASP A 1 198 ? -27.743 5.595 99.199 1.00 38.59 198 ASP A N 1
ATOM 1476 C CA . ASP A 1 198 ? -26.521 6.243 99.723 1.00 38.59 198 ASP A CA 1
ATOM 1477 C C . ASP A 1 198 ? -25.342 5.205 99.655 1.00 38.59 198 ASP A C 1
ATOM 1479 O O . ASP A 1 198 ? -25.501 4.090 99.159 1.00 38.59 198 ASP A O 1
ATOM 1483 N N . LYS A 1 199 ? -24.154 5.560 100.167 1.00 40.50 199 LYS A N 1
ATOM 1484 C CA . LYS A 1 199 ? -22.984 4.730 100.570 1.00 40.50 199 LYS A CA 1
ATOM 1485 C C . LYS A 1 199 ? -23.205 3.214 100.812 1.00 40.50 199 LYS A C 1
ATOM 1487 O O . LYS A 1 199 ? -24.091 2.840 101.578 1.00 40.50 199 LYS A O 1
ATOM 1492 N N . LYS A 1 200 ? -22.182 2.395 100.476 1.00 38.84 200 LYS A N 1
ATOM 1493 C CA . LYS A 1 200 ? -21.204 1.899 101.491 1.00 38.84 200 LYS A CA 1
ATOM 1494 C C . LYS A 1 200 ? -20.012 1.051 100.993 1.00 38.84 200 LYS A C 1
ATOM 1496 O O . LYS A 1 200 ? -20.160 0.142 100.192 1.00 38.84 200 LYS A O 1
ATOM 1501 N N . ASP A 1 201 ? -18.868 1.320 101.631 1.00 44.81 201 ASP A N 1
ATOM 1502 C CA . ASP A 1 201 ? -17.814 0.404 102.113 1.00 44.81 201 ASP A CA 1
ATOM 1503 C C . ASP A 1 201 ? -17.296 -0.755 101.220 1.00 44.81 201 ASP A C 1
ATOM 1505 O O . ASP A 1 201 ? -17.743 -1.896 101.372 1.00 44.81 201 ASP A O 1
ATOM 1509 N N . LYS A 1 202 ? -16.182 -0.539 100.498 1.00 36.62 202 LYS A N 1
ATOM 1510 C CA . LYS A 1 202 ? -14.832 -0.978 100.944 1.00 36.62 202 LYS A CA 1
ATOM 1511 C C . LYS A 1 202 ? -13.690 -0.559 100.016 1.00 36.62 202 LYS A C 1
ATOM 1513 O O . LYS A 1 202 ? -13.905 -0.541 98.789 1.00 36.62 202 LYS A O 1
#

Foldseek 3Di:
DDPLLVLQVVLLVVLLVVLVVVCVLLCCLAPHPDDPVSLVVLLVVLLCVVPPDVVVVVVNVVSLVSNLVSLVVQCVVVDPLNCVQSVLLNVLSVVLVVLCVVQQVVLSCCSNPNDPPPRDPVNNSVSSNSNSVSSVSSSVSSVVSVVSSVVSVVVVVVVVVVVVVVVVVVVVVVVPDDPPDDDDPDPDDDDDDDDDDDDDDD

Radius of gyration: 34.9 Å; Cα contacts (8 Å, |Δi|>4): 168; chains: 1; bounding box: 67×25×129 Å

InterPro domains:
  IPR013248 Secretory component protein Psh3/Shr3 [PF08229] (5-176)
  IPR013248 Secretory component protein Psh3/Shr3 [PTHR28228] (1-176)
  IPR013248 Secretory component protein Psh3/Shr3 [SM00786] (1-202)

Secondary structure (DSSP, 8-state):
--HHHHHHHHHHHHHHHHHHHHHHHHHHHHHS---HHHHHHHHHHHHHHHHS-HHHHHHHHHHHHHHHHHHHHHHTT--HHIIIIIIHHHHHHHHHHHHIIIIIHHHHHHHHSPPTTTS-HHHHHHHHHHHHHHHHHHHHHHHHHHHHHHHHHHHHHHHHHHHHHHHHHHHHHHHHSPPPP---------------------